Protein AF-A0AA36FVQ4-F1 (afdb_monomer_lite)

pLDDT: mean 77.04, std 15.42, range [41.78, 95.69]

Structure (mmCIF, N/CA/C/O backbone):
data_AF-A0AA36FVQ4-F1
#
_entry.id   AF-A0AA36FVQ4-F1
#
loop_
_atom_site.group_PDB
_atom_site.id
_atom_site.type_symbol
_atom_site.label_atom_id
_atom_site.label_alt_id
_atom_site.label_comp_id
_atom_site.label_asym_id
_atom_site.label_entity_id
_atom_site.label_seq_id
_atom_site.pdbx_PDB_ins_code
_atom_site.Cartn_x
_atom_site.Cartn_y
_atom_site.Cartn_z
_atom_site.occupancy
_atom_site.B_iso_or_equiv
_atom_site.auth_seq_id
_atom_site.auth_comp_id
_atom_site.auth_asym_id
_atom_site.auth_atom_id
_atom_site.pdbx_PDB_model_num
ATOM 1 N N . MET A 1 1 ? -4.038 0.612 -1.091 1.00 89.44 1 MET A N 1
ATOM 2 C CA . MET A 1 1 ? -2.694 0.267 -0.586 1.00 89.44 1 MET A CA 1
ATOM 3 C C . MET A 1 1 ? -2.233 -0.975 -1.320 1.00 89.44 1 MET A C 1
ATOM 5 O O . MET A 1 1 ? -3.023 -1.900 -1.438 1.00 89.44 1 MET A O 1
ATOM 9 N N . LEU A 1 2 ? -1.010 -0.976 -1.852 1.00 91.00 2 LEU A N 1
ATOM 10 C CA . LEU A 1 2 ? -0.469 -2.109 -2.606 1.00 91.00 2 LEU A CA 1
ATOM 11 C C . LEU A 1 2 ? 0.502 -2.898 -1.726 1.00 91.00 2 LEU A C 1
ATOM 13 O O . LEU A 1 2 ? 1.391 -2.299 -1.123 1.00 91.00 2 LEU A O 1
ATOM 17 N N . ILE A 1 3 ? 0.305 -4.214 -1.640 1.00 93.06 3 ILE A N 1
ATOM 18 C CA . ILE A 1 3 ? 1.082 -5.130 -0.792 1.00 93.06 3 ILE A CA 1
ATOM 19 C C . ILE A 1 3 ? 1.557 -6.306 -1.642 1.00 93.06 3 ILE A C 1
ATOM 21 O O . ILE A 1 3 ? 0.852 -6.749 -2.550 1.00 93.06 3 ILE A O 1
ATOM 25 N N . LEU A 1 4 ? 2.769 -6.795 -1.383 1.00 94.44 4 LEU A N 1
ATOM 26 C CA . LEU A 1 4 ? 3.280 -7.975 -2.072 1.00 94.44 4 LEU A CA 1
ATOM 27 C C . LEU A 1 4 ? 2.755 -9.242 -1.409 1.00 94.44 4 LEU A C 1
ATOM 29 O O . LEU A 1 4 ? 2.759 -9.363 -0.187 1.00 94.44 4 LEU A O 1
ATOM 33 N N . GLU A 1 5 ? 2.404 -10.216 -2.236 1.00 94.25 5 GLU A N 1
ATOM 34 C CA . GLU A 1 5 ? 2.088 -11.566 -1.788 1.00 94.25 5 GLU A CA 1
ATOM 35 C C . GLU A 1 5 ? 3.197 -12.130 -0.876 1.00 94.25 5 GLU A C 1
ATOM 37 O O . GLU A 1 5 ? 4.403 -12.045 -1.164 1.00 94.25 5 GLU A O 1
ATOM 42 N N . GLY A 1 6 ? 2.772 -12.706 0.246 1.00 92.06 6 GLY A N 1
ATOM 43 C CA . GLY A 1 6 ? 3.634 -13.262 1.280 1.00 92.06 6 GLY A CA 1
ATOM 44 C C . GLY A 1 6 ? 4.172 -12.247 2.290 1.00 92.06 6 GLY A C 1
ATOM 45 O O . GLY A 1 6 ? 4.981 -12.628 3.135 1.00 92.06 6 GLY A O 1
ATOM 46 N N . GLN A 1 7 ? 3.772 -10.974 2.222 1.00 93.62 7 GLN A N 1
ATOM 47 C CA . GLN A 1 7 ? 4.114 -9.981 3.244 1.00 93.62 7 GLN A CA 1
ATOM 48 C C . GLN A 1 7 ? 3.120 -9.983 4.406 1.00 93.62 7 GLN A C 1
ATOM 50 O O . GLN A 1 7 ? 2.012 -10.508 4.301 1.00 93.62 7 GLN A O 1
ATOM 55 N N . TRP A 1 8 ? 3.547 -9.382 5.515 1.00 93.25 8 TRP A N 1
ATOM 56 C CA . TRP A 1 8 ? 2.691 -9.067 6.651 1.00 93.25 8 TRP A CA 1
ATOM 57 C C . TRP A 1 8 ? 1.784 -7.889 6.304 1.00 93.25 8 TRP A C 1
ATOM 59 O O . TRP A 1 8 ? 2.263 -6.844 5.856 1.00 93.25 8 TRP A O 1
ATOM 69 N N . LEU A 1 9 ? 0.490 -8.054 6.545 1.00 93.00 9 LEU A N 1
ATOM 70 C CA . LEU A 1 9 ? -0.490 -6.979 6.533 1.00 93.00 9 LEU A CA 1
ATOM 71 C C . LEU A 1 9 ? -0.973 -6.772 7.966 1.00 93.00 9 LEU A C 1
ATOM 73 O O . LEU A 1 9 ? -1.536 -7.692 8.544 1.00 93.00 9 LEU A O 1
ATOM 77 N N . THR A 1 10 ? -0.789 -5.566 8.501 1.00 92.94 10 THR A N 1
ATOM 78 C CA . THR A 1 10 ? -1.351 -5.152 9.790 1.00 92.94 10 THR A CA 1
ATOM 79 C C . THR A 1 10 ? -2.168 -3.885 9.580 1.00 92.94 10 THR A C 1
ATOM 81 O O . THR A 1 10 ? -1.645 -2.863 9.130 1.00 92.94 10 THR A O 1
ATOM 84 N N . LEU A 1 11 ? -3.449 -3.941 9.924 1.00 92.19 11 LEU A N 1
ATOM 85 C CA . LEU A 1 11 ? -4.356 -2.803 9.969 1.00 92.19 11 LEU A CA 1
ATOM 86 C C . LEU A 1 11 ? -4.679 -2.485 11.420 1.00 92.19 11 LEU A C 1
ATOM 88 O O . LEU A 1 11 ? -4.801 -3.378 12.255 1.00 92.19 11 LEU A O 1
ATOM 92 N N . ARG A 1 12 ? -4.827 -1.198 11.720 1.00 91.81 12 ARG A N 1
ATOM 93 C CA . ARG A 1 12 ? -5.262 -0.734 13.035 1.00 91.81 12 ARG A CA 1
ATOM 94 C C . ARG A 1 12 ? -6.451 0.180 12.891 1.00 91.81 12 ARG A C 1
ATOM 96 O O . ARG A 1 12 ? -6.446 1.068 12.037 1.00 91.81 12 ARG A O 1
ATOM 103 N N . CYS A 1 13 ? -7.431 -0.018 13.754 1.00 90.19 13 CYS A N 1
ATOM 104 C CA . CYS A 1 13 ? -8.559 0.879 13.846 1.00 90.19 13 CYS A CA 1
ATOM 105 C C . CYS A 1 13 ? -8.234 2.044 14.784 1.00 90.19 13 CYS A C 1
ATOM 107 O O . CYS A 1 13 ? -7.739 1.856 15.896 1.00 90.19 13 CYS A O 1
ATOM 109 N N . ALA A 1 14 ? -8.479 3.269 14.324 1.00 86.50 14 ALA A N 1
ATOM 110 C CA . ALA A 1 14 ? -8.252 4.468 15.120 1.00 86.50 14 ALA A CA 1
ATOM 111 C C . ALA A 1 14 ? -9.437 4.697 16.070 1.00 86.50 14 ALA A C 1
ATOM 113 O O . ALA A 1 14 ? -10.380 5.411 15.735 1.00 86.50 14 ALA A O 1
ATOM 114 N N . LEU A 1 15 ? -9.372 4.078 17.246 1.00 86.38 15 LEU A N 1
ATOM 115 C CA . LEU A 1 15 ? -10.343 4.261 18.325 1.00 86.38 15 LEU A CA 1
ATOM 116 C C . LEU A 1 15 ? -9.975 5.465 19.200 1.00 86.38 15 LEU A C 1
ATOM 118 O O . LEU A 1 15 ? -8.797 5.810 19.360 1.00 86.38 15 LEU A O 1
ATOM 122 N N . LYS A 1 16 ? -10.979 6.108 19.798 1.00 85.94 16 LYS A N 1
ATOM 123 C CA . LYS A 1 16 ? -10.756 7.120 20.838 1.00 85.94 16 LYS A CA 1
ATOM 124 C C . LYS A 1 16 ? -10.304 6.449 22.134 1.00 85.94 16 LYS A C 1
ATOM 126 O O . LYS A 1 16 ? -10.549 5.274 22.371 1.00 85.94 16 LYS A O 1
ATOM 131 N N . LYS A 1 17 ? -9.653 7.222 23.006 1.00 81.62 17 LYS A N 1
ATOM 132 C CA . LYS A 1 17 ? -9.061 6.715 24.256 1.00 81.62 17 LYS A CA 1
ATOM 133 C C . LYS A 1 17 ? -10.083 6.085 25.217 1.00 81.62 17 LYS A C 1
ATOM 135 O O . LYS A 1 17 ? -9.698 5.232 26.008 1.00 81.62 17 LYS A O 1
ATOM 140 N N . ASP A 1 18 ? -11.343 6.504 25.120 1.00 85.50 18 ASP A N 1
ATOM 141 C CA . ASP A 1 18 ? -12.436 6.084 26.003 1.00 85.50 18 ASP A CA 1
ATOM 142 C C . ASP A 1 18 ? -13.352 5.024 25.360 1.00 85.50 18 ASP A C 1
ATOM 144 O O . ASP A 1 18 ? -14.314 4.587 25.983 1.00 85.50 18 ASP A O 1
ATOM 148 N N . GLU A 1 19 ? -13.081 4.632 24.111 1.00 83.88 19 GLU A N 1
ATOM 149 C CA . GLU A 1 19 ? -13.869 3.638 23.375 1.00 83.88 19 GLU A CA 1
ATOM 150 C C . GLU A 1 19 ? -13.407 2.216 23.739 1.00 83.88 19 GLU A C 1
ATOM 152 O O . GLU A 1 19 ? -12.205 1.931 23.795 1.00 83.88 19 GLU A O 1
ATOM 157 N N . ASP A 1 20 ? -14.361 1.315 24.000 1.00 82.94 20 ASP A N 1
ATOM 158 C CA . ASP A 1 20 ? -14.051 -0.077 24.332 1.00 82.94 20 ASP A CA 1
ATOM 159 C C . ASP A 1 20 ? -13.643 -0.826 23.065 1.00 82.94 20 ASP A C 1
ATOM 161 O O . ASP A 1 20 ? -14.442 -1.052 22.155 1.00 82.94 20 ASP A O 1
ATOM 165 N N . LYS A 1 21 ? -12.383 -1.257 23.016 1.00 81.00 21 LYS A N 1
ATOM 166 C CA . LYS A 1 21 ? -11.832 -1.961 21.859 1.00 81.00 21 LYS A CA 1
ATOM 167 C C . LYS A 1 21 ? -12.658 -3.193 21.489 1.00 81.00 21 LYS A C 1
ATOM 169 O O . LYS A 1 21 ? -12.774 -3.491 20.303 1.00 81.00 21 LYS A O 1
ATOM 174 N N . ASN A 1 22 ? -13.260 -3.874 22.466 1.00 80.19 22 ASN A N 1
ATOM 175 C CA . ASN A 1 22 ? -14.012 -5.112 22.245 1.00 80.19 22 ASN A CA 1
ATOM 176 C C . ASN A 1 22 ? -15.286 -4.929 21.403 1.00 80.19 22 ASN A C 1
ATOM 178 O O . ASN A 1 22 ? -15.838 -5.914 20.926 1.00 80.19 22 ASN A O 1
ATOM 182 N N . GLN A 1 23 ? -15.749 -3.691 21.208 1.00 84.31 23 GLN A N 1
ATOM 183 C CA . GLN A 1 23 ? -16.899 -3.368 20.355 1.00 84.31 23 GLN A CA 1
ATOM 184 C C . GLN A 1 23 ? -16.524 -3.150 18.881 1.00 84.31 23 GLN A C 1
ATOM 186 O O . GLN A 1 23 ? -17.366 -2.761 18.067 1.00 84.31 23 GLN A O 1
ATOM 191 N N . THR A 1 24 ? -15.257 -3.360 18.535 1.00 88.62 24 THR A N 1
ATOM 192 C CA . THR A 1 24 ? -14.761 -3.188 17.174 1.00 88.62 24 THR A CA 1
ATOM 193 C C . THR A 1 24 ? -14.989 -4.456 16.363 1.00 88.62 24 THR A C 1
ATOM 195 O O . THR A 1 24 ? -14.681 -5.560 16.810 1.00 88.62 24 THR A O 1
ATOM 198 N N . VAL A 1 25 ? -15.497 -4.288 15.147 1.00 90.31 25 VAL A N 1
ATOM 199 C CA . VAL A 1 25 ? -15.799 -5.371 14.214 1.00 90.31 25 VAL A CA 1
ATOM 200 C C . VAL A 1 25 ? -15.064 -5.117 12.905 1.00 90.31 25 VAL A C 1
ATOM 202 O O . VAL A 1 25 ? -15.118 -4.020 12.345 1.00 90.31 25 VAL A O 1
ATOM 205 N N . TRP A 1 26 ? -14.382 -6.146 12.407 1.00 90.56 26 TRP A N 1
ATOM 206 C CA . TRP A 1 26 ? -13.701 -6.107 11.118 1.00 90.56 26 TRP A CA 1
ATOM 207 C C . TRP A 1 26 ? -14.573 -6.734 10.038 1.00 90.56 26 TRP A C 1
ATOM 209 O O . TRP A 1 26 ? -15.095 -7.837 10.204 1.00 90.56 26 TRP A O 1
ATOM 219 N N . VAL A 1 27 ? -14.705 -6.034 8.918 1.00 91.19 27 VAL A N 1
ATOM 220 C CA . VAL A 1 27 ? -15.470 -6.475 7.752 1.00 91.19 27 VAL A CA 1
ATOM 221 C C . VAL A 1 27 ? -14.555 -6.471 6.536 1.00 91.19 27 VAL A C 1
ATOM 223 O O . VAL A 1 27 ? -13.811 -5.518 6.309 1.00 91.19 27 VAL A O 1
ATOM 226 N N . VAL A 1 28 ? -14.592 -7.540 5.746 1.00 90.44 28 VAL A N 1
ATOM 227 C CA . VAL A 1 28 ? -13.801 -7.674 4.519 1.00 90.44 28 VAL A CA 1
ATOM 228 C C . VAL A 1 28 ? -14.715 -8.028 3.367 1.00 90.44 28 VAL A C 1
ATOM 230 O O . VAL A 1 28 ? -15.436 -9.023 3.412 1.00 90.44 28 VAL A O 1
ATOM 233 N N . ASN A 1 29 ? -14.701 -7.189 2.330 1.00 90.81 29 ASN A N 1
ATOM 234 C CA . ASN A 1 29 ? -15.571 -7.323 1.159 1.00 90.81 29 ASN A CA 1
ATOM 235 C C . ASN A 1 29 ? -17.063 -7.479 1.531 1.00 90.81 29 ASN A C 1
ATOM 237 O O . ASN A 1 29 ? -17.799 -8.219 0.882 1.00 90.81 29 ASN A O 1
ATOM 241 N N . GLY A 1 30 ? -17.502 -6.789 2.590 1.00 87.31 30 GLY A N 1
ATOM 242 C CA . GLY A 1 30 ? -18.878 -6.833 3.093 1.00 87.31 30 GLY A CA 1
ATOM 243 C C . GLY A 1 30 ? -19.204 -8.006 4.025 1.00 87.31 30 GLY A C 1
ATOM 244 O O . GLY A 1 30 ? -20.323 -8.068 4.524 1.00 87.31 30 GLY A O 1
ATOM 245 N N . ASN A 1 31 ? -18.252 -8.904 4.299 1.00 89.00 31 ASN A N 1
ATOM 246 C CA . ASN A 1 31 ? -18.433 -10.013 5.236 1.00 89.00 31 ASN A CA 1
ATOM 247 C C . ASN A 1 31 ? -17.727 -9.730 6.561 1.00 89.00 31 ASN A C 1
ATOM 249 O O . ASN A 1 31 ? -16.536 -9.419 6.579 1.00 89.00 31 ASN A O 1
ATOM 253 N N . THR A 1 32 ? -18.447 -9.870 7.671 1.00 87.88 32 THR A N 1
ATOM 254 C CA . THR A 1 32 ? -17.858 -9.774 9.008 1.00 87.88 32 THR A CA 1
ATOM 255 C C . THR A 1 32 ? -16.886 -10.922 9.235 1.00 87.88 32 THR A C 1
ATOM 257 O O . THR A 1 32 ? -17.243 -12.087 9.060 1.00 87.88 32 THR A O 1
ATOM 260 N N . ILE A 1 33 ? -15.657 -10.596 9.632 1.00 83.56 33 ILE A N 1
ATOM 261 C CA . ILE A 1 33 ? -14.674 -11.599 10.020 1.00 83.56 33 ILE A CA 1
ATOM 262 C C . ILE A 1 33 ? -14.911 -11.942 11.481 1.00 83.56 33 ILE A C 1
ATOM 264 O O . ILE A 1 33 ? -14.637 -11.147 12.380 1.00 83.56 33 ILE A O 1
ATOM 268 N N . GLU A 1 34 ? -15.405 -13.150 11.713 1.00 73.62 34 GLU A N 1
ATOM 269 C CA . GLU A 1 34 ? -15.396 -13.732 13.045 1.00 73.62 34 GLU A CA 1
ATOM 270 C C . GLU A 1 34 ? -13.974 -14.201 13.389 1.00 73.62 34 GLU A C 1
ATOM 272 O O . GLU A 1 34 ? -13.257 -14.689 12.508 1.00 73.62 34 GLU A O 1
ATOM 277 N N . PRO A 1 35 ? -13.539 -14.078 14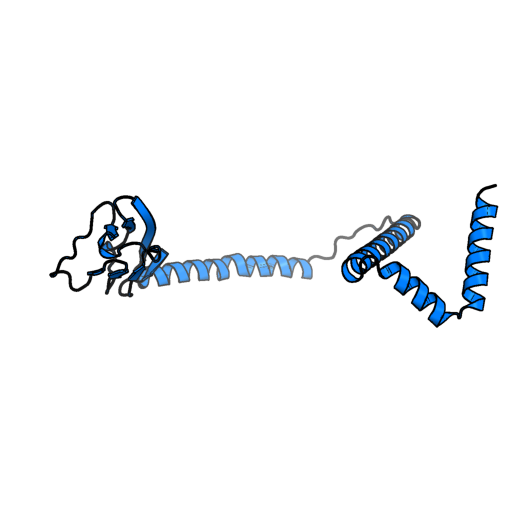.654 1.00 64.56 35 PRO A N 1
ATOM 278 C CA . PRO A 1 35 ? -12.259 -14.610 15.102 1.00 64.56 35 PRO A CA 1
ATOM 279 C C . PRO A 1 35 ? -12.287 -16.142 15.017 1.00 64.56 35 PRO A C 1
ATOM 281 O O . PRO A 1 35 ? -12.652 -16.842 15.962 1.00 64.56 35 PRO A O 1
ATOM 284 N N . ASN A 1 36 ? -11.929 -16.680 13.853 1.00 63.00 36 ASN A N 1
ATOM 285 C CA . ASN A 1 36 ? -11.920 -18.111 13.621 1.00 63.00 36 ASN A CA 1
ATOM 286 C C . ASN A 1 36 ? -10.606 -18.710 14.133 1.00 63.00 36 ASN A C 1
ATOM 288 O O . ASN A 1 36 ? -9.535 -18.488 13.570 1.00 63.00 36 ASN A O 1
ATOM 292 N N . TYR A 1 37 ? -10.697 -19.522 15.187 1.00 50.94 37 TYR A N 1
ATOM 293 C CA . TYR A 1 37 ? -9.556 -20.203 15.814 1.00 50.94 37 TYR A CA 1
ATOM 294 C C . TYR A 1 37 ? -8.769 -21.120 14.855 1.00 50.94 37 TYR A C 1
ATOM 296 O O . TYR A 1 37 ? -7.637 -21.497 15.155 1.00 50.94 37 TYR A O 1
ATOM 304 N N . TYR A 1 38 ? -9.360 -21.498 13.715 1.00 49.47 38 TYR A N 1
ATOM 305 C CA . TYR A 1 38 ? -8.771 -22.424 12.744 1.00 49.47 38 TYR A CA 1
ATOM 306 C C . TYR A 1 38 ? -7.975 -21.746 11.619 1.00 49.47 38 TYR A C 1
ATOM 308 O O . TYR A 1 38 ? -7.250 -22.427 10.889 1.00 49.47 38 TYR A O 1
ATOM 316 N N . GLU A 1 39 ? -8.044 -20.421 11.486 1.00 69.75 39 GLU A N 1
ATOM 317 C CA . GLU A 1 39 ? -7.302 -19.683 10.463 1.00 69.75 39 GLU A CA 1
ATOM 318 C C . GLU A 1 39 ? -6.012 -19.104 11.041 1.00 69.75 39 GLU A C 1
ATOM 320 O O . GLU A 1 39 ? -5.911 -17.930 11.368 1.00 69.75 39 GLU A O 1
ATOM 325 N N . TRP A 1 40 ? -4.968 -19.934 11.121 1.00 76.25 40 TRP A N 1
ATOM 326 C CA . TRP A 1 40 ? -3.647 -19.545 11.643 1.00 76.25 40 TRP A CA 1
ATOM 327 C C . TRP A 1 40 ? -3.022 -18.307 10.966 1.00 76.25 40 TRP A C 1
ATOM 329 O O . TRP A 1 40 ? -2.107 -17.705 11.530 1.00 76.25 40 TRP A O 1
ATOM 339 N N . ARG A 1 41 ? -3.489 -17.953 9.758 1.00 86.12 41 ARG A N 1
ATOM 340 C CA . ARG A 1 41 ? -3.012 -16.807 8.971 1.00 86.12 41 ARG A CA 1
ATOM 341 C C . ARG A 1 41 ? -3.633 -15.482 9.390 1.00 86.12 41 ARG A C 1
ATOM 343 O O . ARG A 1 41 ? -2.989 -14.456 9.194 1.00 86.12 41 ARG A O 1
ATOM 350 N N . ILE A 1 42 ? -4.871 -15.499 9.881 1.00 86.62 42 ILE A N 1
ATOM 351 C CA . ILE A 1 42 ? -5.675 -14.302 10.124 1.00 86.62 42 ILE A CA 1
ATOM 352 C C . ILE A 1 42 ? -5.846 -14.142 11.629 1.00 86.62 42 ILE A C 1
ATOM 354 O O . ILE A 1 42 ? -6.323 -15.036 12.322 1.00 86.62 42 ILE A O 1
ATOM 358 N N . LYS A 1 43 ? -5.452 -12.982 12.141 1.00 84.44 43 LYS A N 1
ATOM 359 C CA . LYS A 1 43 ? -5.659 -12.597 13.533 1.00 84.44 43 LYS A CA 1
ATOM 360 C C . LYS A 1 43 ? -6.459 -11.310 13.556 1.00 84.44 43 LYS A C 1
ATOM 362 O O . LYS A 1 43 ? -5.939 -10.244 13.240 1.00 84.44 43 LYS A O 1
ATOM 367 N N . ALA A 1 44 ? -7.728 -11.425 13.918 1.00 83.44 44 ALA A N 1
ATOM 368 C CA . ALA A 1 44 ? -8.582 -10.285 14.200 1.00 83.44 44 ALA A CA 1
ATOM 369 C C . ALA A 1 44 ? -8.623 -10.083 15.720 1.00 83.44 44 ALA A C 1
ATOM 371 O O . ALA A 1 44 ? -9.307 -10.811 16.438 1.00 83.44 44 ALA A O 1
ATOM 372 N N . GLU A 1 45 ? -7.844 -9.124 16.204 1.00 78.75 45 GLU A N 1
ATOM 373 C CA . GLU A 1 45 ? -7.944 -8.589 17.556 1.00 78.75 45 GLU A CA 1
ATOM 374 C C . GLU A 1 45 ? -8.782 -7.306 17.538 1.00 78.75 45 GLU A C 1
ATOM 376 O O . GLU A 1 45 ? -8.988 -6.674 16.500 1.00 78.75 45 GLU A O 1
ATOM 381 N N . ALA A 1 46 ? -9.260 -6.916 18.716 1.00 79.75 46 ALA A N 1
ATOM 382 C CA . ALA A 1 46 ? -10.159 -5.793 18.934 1.00 79.75 46 ALA A CA 1
ATOM 383 C C . ALA A 1 46 ? -9.810 -4.548 18.082 1.00 79.75 46 ALA A C 1
ATOM 385 O O . ALA A 1 46 ? -10.567 -4.154 17.208 1.00 79.75 46 ALA A O 1
ATOM 386 N N . ASP A 1 47 ? -8.621 -3.966 18.233 1.00 85.88 47 ASP A N 1
ATOM 387 C CA . ASP A 1 47 ? -8.193 -2.788 17.465 1.00 85.88 47 ASP A CA 1
ATOM 388 C C . ASP A 1 47 ? -7.246 -3.102 16.297 1.00 85.88 47 ASP A C 1
ATOM 390 O O . ASP A 1 47 ? -6.814 -2.179 15.596 1.00 85.88 47 ASP A O 1
ATOM 394 N N . MET A 1 48 ? -6.908 -4.375 16.077 1.00 88.75 48 MET A N 1
ATOM 395 C CA . MET A 1 48 ? -5.856 -4.781 15.149 1.00 88.75 48 MET A CA 1
ATOM 396 C C . MET A 1 48 ? -6.257 -5.981 14.304 1.00 88.75 48 MET A C 1
ATOM 398 O O . MET A 1 48 ? -6.699 -7.002 14.812 1.00 88.75 48 MET A O 1
ATOM 402 N N . PHE A 1 49 ? -6.016 -5.879 13.005 1.00 89.38 49 PHE A N 1
ATOM 403 C CA . PHE A 1 49 ? -6.232 -6.965 12.068 1.00 89.38 49 PHE A CA 1
ATOM 404 C C . PHE A 1 49 ? -4.920 -7.319 11.381 1.00 89.38 49 PHE A C 1
ATOM 406 O O . PHE A 1 49 ? -4.308 -6.467 10.734 1.00 89.38 49 PHE A O 1
ATOM 413 N N . GLU A 1 50 ? -4.482 -8.564 11.528 1.00 90.75 50 GLU A N 1
ATOM 414 C CA . GLU A 1 50 ? -3.235 -9.064 10.961 1.00 90.75 50 GLU A CA 1
ATOM 415 C C . GLU A 1 50 ? -3.465 -10.254 10.036 1.00 90.75 50 GLU A C 1
ATOM 417 O O . GLU A 1 50 ? -4.213 -11.176 10.358 1.00 90.75 50 GLU A O 1
ATOM 422 N N . VAL A 1 51 ? -2.762 -10.257 8.902 1.00 91.38 51 VAL A N 1
ATOM 423 C CA . VAL A 1 51 ? -2.723 -11.384 7.967 1.00 91.38 51 VAL A CA 1
ATOM 424 C C . VAL A 1 51 ? -1.282 -11.707 7.610 1.00 91.38 51 VAL A C 1
ATOM 426 O O . VAL A 1 51 ? -0.542 -10.848 7.113 1.00 91.38 51 VAL A O 1
ATOM 429 N N . PHE A 1 52 ? -0.885 -12.961 7.827 1.00 91.12 52 PHE A N 1
ATOM 430 C CA . PHE A 1 52 ? 0.399 -13.473 7.368 1.00 91.12 52 PHE A CA 1
ATOM 431 C C . PHE A 1 52 ? 0.388 -14.994 7.129 1.00 91.12 52 PHE A C 1
ATOM 433 O O . PHE A 1 52 ? 0.016 -15.751 8.024 1.00 91.12 52 PHE A O 1
ATOM 440 N N . PRO A 1 53 ? 0.897 -15.475 5.979 1.00 92.19 53 PRO A N 1
ATOM 441 C CA . PRO A 1 53 ? 1.255 -14.714 4.781 1.00 92.19 53 PRO A CA 1
ATOM 442 C C . PRO A 1 53 ? 0.008 -14.246 4.017 1.00 92.19 53 PRO A C 1
ATOM 444 O O . PRO A 1 53 ? -0.977 -14.981 3.915 1.00 92.19 53 PRO A O 1
ATOM 447 N N . THR A 1 54 ? 0.082 -13.042 3.448 1.00 92.25 54 THR A N 1
ATOM 448 C CA . THR A 1 54 ? -0.936 -12.531 2.516 1.00 92.25 54 THR A CA 1
ATOM 449 C C . THR A 1 54 ? -0.940 -13.328 1.213 1.00 92.25 54 THR A C 1
ATOM 451 O O . THR A 1 54 ? 0.122 -13.589 0.641 1.00 92.25 54 THR A O 1
ATOM 454 N N . VAL A 1 55 ? -2.126 -13.685 0.724 1.00 92.62 55 VAL A N 1
ATOM 455 C CA . VAL A 1 55 ? -2.335 -14.318 -0.589 1.00 92.62 55 VAL A CA 1
ATOM 456 C C . VAL A 1 55 ? -3.203 -13.434 -1.481 1.00 92.62 55 VAL A C 1
ATOM 458 O O . VAL A 1 55 ? -3.843 -12.508 -0.999 1.00 92.62 55 VAL A O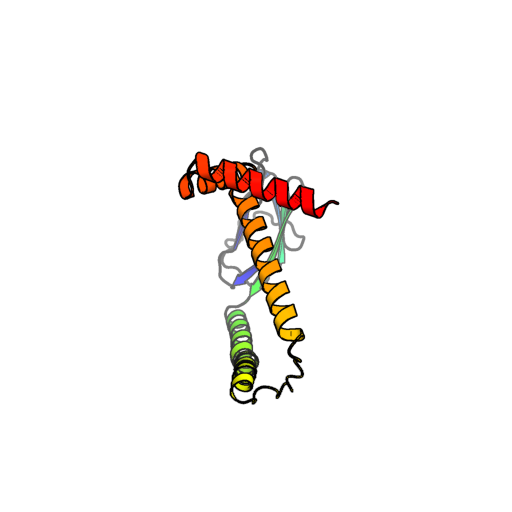 1
ATOM 461 N N . LEU A 1 56 ? -3.231 -13.699 -2.789 1.00 91.44 56 LEU A N 1
ATOM 462 C CA . LEU A 1 56 ? -3.987 -12.880 -3.750 1.00 91.44 56 LEU A CA 1
ATOM 463 C C . LEU A 1 56 ? -5.479 -12.748 -3.406 1.00 91.44 56 LEU A C 1
ATOM 465 O O . LEU A 1 56 ? -6.051 -11.680 -3.615 1.00 91.44 56 LEU A O 1
ATOM 469 N N . ASP A 1 57 ? -6.072 -13.799 -2.840 1.00 89.94 57 ASP A N 1
ATOM 470 C CA . ASP A 1 57 ? -7.488 -13.837 -2.461 1.00 89.94 57 ASP A CA 1
ATOM 471 C C . ASP A 1 57 ? -7.812 -12.962 -1.241 1.00 89.94 57 ASP A C 1
ATOM 473 O O . ASP A 1 57 ? -8.966 -12.592 -1.043 1.00 89.94 57 ASP A O 1
ATOM 477 N N . ASP A 1 58 ? -6.804 -12.568 -0.454 1.00 89.81 58 ASP A N 1
ATOM 478 C CA . ASP A 1 58 ? -6.986 -11.659 0.683 1.00 89.81 58 ASP A CA 1
ATOM 479 C C . ASP A 1 58 ? -7.143 -10.187 0.211 1.00 89.81 58 ASP A C 1
ATOM 481 O O . ASP A 1 58 ? -7.236 -9.268 1.025 1.00 89.81 58 ASP A O 1
ATOM 485 N N . ALA A 1 59 ? -7.133 -9.922 -1.103 1.00 92.44 59 ALA A N 1
ATOM 486 C CA . ALA A 1 59 ? -7.326 -8.586 -1.659 1.00 92.44 59 ALA A CA 1
ATOM 487 C C . ALA A 1 59 ? -8.788 -8.134 -1.529 1.00 92.44 59 ALA A C 1
ATOM 489 O O . ALA A 1 59 ? -9.733 -8.897 -1.739 1.00 92.44 59 ALA A O 1
ATOM 490 N N . GLY A 1 60 ? -8.989 -6.854 -1.222 1.00 93.56 60 GLY A N 1
ATOM 491 C CA . GLY A 1 60 ? -10.334 -6.354 -0.991 1.00 93.56 60 GLY A CA 1
ATOM 492 C C . GLY A 1 60 ? -10.416 -5.058 -0.211 1.00 93.56 60 GLY A C 1
ATOM 493 O O . GLY A 1 60 ? -9.421 -4.383 0.060 1.00 93.56 60 GLY A O 1
ATOM 494 N N . ILE A 1 61 ? -11.648 -4.716 0.144 1.00 94.75 61 ILE A N 1
ATOM 495 C CA . ILE A 1 61 ? -11.963 -3.574 0.994 1.00 94.75 61 ILE A CA 1
ATOM 496 C C . ILE A 1 61 ? -12.072 -4.080 2.428 1.00 94.75 61 ILE A C 1
ATOM 498 O O . ILE A 1 61 ? -12.929 -4.905 2.736 1.00 94.75 61 ILE A O 1
ATOM 502 N N . PHE A 1 62 ? -11.186 -3.575 3.280 1.00 93.62 62 PHE A N 1
ATOM 503 C CA . PHE A 1 62 ? -11.169 -3.825 4.713 1.00 93.62 62 PHE A CA 1
ATOM 504 C C . PHE A 1 62 ? -11.818 -2.646 5.412 1.00 93.62 62 PHE A C 1
ATOM 506 O O . PHE A 1 62 ? -11.409 -1.505 5.201 1.00 93.62 62 PHE A O 1
ATOM 513 N N . GLU A 1 63 ? -12.800 -2.914 6.251 1.00 93.69 63 GLU A N 1
ATOM 514 C CA . GLU A 1 63 ? -13.570 -1.917 6.975 1.00 93.69 63 GLU A CA 1
ATOM 515 C C . GLU A 1 63 ? -13.475 -2.206 8.469 1.00 93.69 63 GLU A C 1
ATOM 517 O O . GLU A 1 63 ? -13.585 -3.351 8.910 1.00 93.69 63 GLU A O 1
ATOM 522 N N . CYS A 1 64 ? -13.252 -1.150 9.246 1.00 92.38 64 CYS A N 1
ATOM 523 C CA . CYS A 1 64 ? -13.376 -1.190 10.691 1.00 92.38 64 CYS A CA 1
ATOM 524 C C . CYS A 1 64 ? -14.678 -0.502 11.094 1.00 92.38 64 CYS A C 1
ATOM 526 O O . CYS A 1 64 ? -14.879 0.690 10.814 1.00 92.38 64 CYS A O 1
ATOM 528 N N . LEU A 1 65 ? -15.525 -1.246 11.794 1.00 91.50 65 LEU A N 1
ATOM 529 C CA . LEU A 1 65 ? -16.758 -0.771 12.396 1.00 91.50 65 LEU A CA 1
ATOM 530 C C . LEU A 1 65 ? -16.586 -0.694 13.917 1.00 91.50 65 LEU A C 1
ATOM 532 O O . LEU A 1 65 ? -15.979 -1.571 14.521 1.00 91.50 65 LEU A O 1
ATOM 536 N N . TYR A 1 66 ? -17.143 0.337 14.540 1.00 91.81 66 TYR A N 1
ATOM 537 C CA . TYR A 1 66 ? -17.289 0.446 15.991 1.00 91.81 66 TYR A CA 1
ATOM 538 C C . TYR A 1 66 ? -18.756 0.731 16.286 1.00 91.81 66 TYR A C 1
ATOM 540 O O . TYR A 1 66 ? -19.270 1.727 15.775 1.00 91.81 66 TYR A O 1
ATOM 548 N N . GLU A 1 67 ? -19.423 -0.124 17.066 1.00 89.44 67 GLU A N 1
ATOM 549 C CA . GLU A 1 67 ? -20.877 -0.029 17.305 1.00 89.44 67 GLU A CA 1
ATOM 550 C C . GLU A 1 67 ? -21.672 0.151 15.990 1.00 89.44 67 GLU A C 1
ATOM 552 O O . GLU A 1 67 ? -22.475 1.072 15.845 1.00 89.44 67 GLU A O 1
ATOM 557 N N . ASP A 1 68 ? -21.373 -0.681 14.986 1.00 86.81 68 ASP A N 1
ATOM 558 C CA . ASP A 1 68 ? -21.941 -0.637 13.625 1.00 86.81 68 ASP A CA 1
ATOM 559 C C . ASP A 1 68 ? -21.677 0.655 12.822 1.00 86.81 68 ASP A C 1
ATOM 561 O O . ASP A 1 68 ? -22.168 0.816 11.702 1.00 86.81 68 ASP A O 1
ATOM 565 N N . GLN A 1 69 ? -20.856 1.577 13.333 1.00 90.56 69 GLN A N 1
ATOM 566 C CA . GLN A 1 69 ? -20.440 2.775 12.606 1.00 90.56 69 GLN A CA 1
ATOM 567 C C . GLN A 1 69 ? -19.078 2.590 11.946 1.00 90.56 69 GLN A C 1
ATOM 569 O O . GLN A 1 69 ? -18.088 2.263 12.602 1.00 90.56 69 GLN A O 1
ATOM 574 N N . LEU A 1 70 ? -18.999 2.901 10.651 1.00 92.12 70 LEU A N 1
ATOM 575 C CA . LEU A 1 70 ? -17.742 2.902 9.908 1.00 92.12 70 LEU A CA 1
ATOM 576 C C . LEU A 1 70 ? -16.771 3.945 10.474 1.00 92.12 70 LEU A C 1
ATOM 578 O O . LEU A 1 70 ? -17.013 5.151 10.399 1.00 92.12 70 LEU A O 1
ATOM 582 N N . ARG A 1 71 ? -15.643 3.474 11.013 1.00 92.12 71 ARG A N 1
ATOM 583 C CA . ARG A 1 71 ? -14.549 4.324 11.509 1.00 92.12 71 ARG A CA 1
ATOM 584 C C . ARG A 1 71 ? -13.463 4.532 10.470 1.00 92.12 71 ARG A C 1
ATOM 586 O O . ARG A 1 71 ? -12.866 5.604 10.405 1.00 92.12 71 ARG A O 1
ATOM 593 N N . GLY A 1 72 ? -13.210 3.520 9.652 1.00 90.94 72 GLY A N 1
ATOM 594 C CA . GLY A 1 72 ? -12.192 3.583 8.619 1.00 90.94 72 GLY A CA 1
ATOM 595 C C . GLY A 1 72 ? -12.318 2.436 7.638 1.00 90.94 72 GLY A C 1
ATOM 596 O O . GLY A 1 72 ? -12.874 1.388 7.954 1.00 90.94 72 GLY A O 1
ATOM 597 N N . PHE A 1 73 ? -11.778 2.650 6.446 1.00 93.50 73 PHE A N 1
ATOM 598 C CA . PHE A 1 73 ? -11.690 1.627 5.422 1.00 93.50 73 PHE A CA 1
ATOM 599 C C . PHE A 1 73 ? -10.349 1.724 4.695 1.00 93.50 73 PHE A C 1
ATOM 601 O O . PHE A 1 73 ? -9.762 2.802 4.567 1.00 93.50 73 PHE A O 1
ATOM 608 N N . ALA A 1 74 ? -9.865 0.592 4.205 1.00 93.94 74 ALA A N 1
ATOM 609 C CA . ALA A 1 74 ? -8.659 0.486 3.408 1.00 93.94 74 ALA A CA 1
ATOM 610 C C . ALA A 1 74 ? -8.908 -0.476 2.247 1.00 93.94 74 ALA A C 1
ATOM 612 O O . ALA A 1 74 ? -9.234 -1.641 2.446 1.00 93.94 74 ALA A O 1
ATOM 613 N N . ASN A 1 75 ? -8.723 0.007 1.019 1.00 95.69 75 ASN A N 1
ATOM 614 C CA . ASN A 1 75 ? -8.711 -0.858 -0.156 1.00 95.69 75 ASN A CA 1
ATOM 615 C C . ASN A 1 75 ? -7.299 -1.422 -0.348 1.00 95.69 75 ASN A C 1
ATOM 617 O O . ASN A 1 75 ? -6.347 -0.654 -0.549 1.00 95.69 75 ASN A O 1
ATOM 621 N N . ILE A 1 76 ? -7.158 -2.740 -0.263 1.00 94.62 76 ILE A N 1
ATOM 622 C CA . ILE A 1 76 ? -5.891 -3.461 -0.327 1.00 94.62 76 ILE A CA 1
ATOM 623 C C . ILE A 1 76 ? -5.831 -4.258 -1.619 1.00 94.62 76 ILE A C 1
ATOM 625 O O . ILE A 1 76 ? -6.649 -5.135 -1.880 1.00 94.62 76 ILE A O 1
ATOM 629 N N . THR A 1 77 ? -4.805 -3.970 -2.412 1.00 94.56 77 THR A N 1
ATOM 630 C CA . THR A 1 77 ? -4.488 -4.704 -3.633 1.00 94.56 77 THR A CA 1
ATOM 631 C C . THR A 1 77 ? -3.240 -5.536 -3.385 1.00 94.56 77 THR A C 1
ATOM 633 O O . THR A 1 77 ? -2.170 -4.974 -3.126 1.00 94.56 77 THR A O 1
ATOM 636 N N . ILE A 1 78 ? -3.365 -6.855 -3.477 1.00 94.12 78 ILE A N 1
ATOM 637 C CA . ILE A 1 78 ? -2.238 -7.774 -3.322 1.00 94.12 78 ILE A CA 1
ATOM 638 C C . ILE A 1 78 ? -1.719 -8.126 -4.709 1.00 94.12 78 ILE A C 1
ATOM 640 O O . ILE A 1 78 ? -2.488 -8.465 -5.606 1.00 94.12 78 ILE A O 1
ATOM 644 N N . VAL A 1 79 ? -0.409 -8.003 -4.902 1.00 94.94 79 VAL A N 1
ATOM 645 C CA . VAL A 1 79 ? 0.241 -8.313 -6.178 1.00 94.94 79 VAL A CA 1
ATOM 646 C C . VAL A 1 79 ? 1.317 -9.367 -5.988 1.00 94.94 79 VAL A C 1
ATOM 648 O O . VAL A 1 79 ? 2.050 -9.374 -4.996 1.00 94.94 79 VAL A O 1
ATOM 651 N N . THR A 1 80 ? 1.451 -10.250 -6.973 1.00 94.88 80 THR A N 1
ATOM 652 C CA . THR A 1 80 ? 2.545 -11.220 -6.988 1.00 94.88 80 THR A CA 1
ATOM 653 C C . THR A 1 80 ? 3.881 -10.506 -7.179 1.00 94.88 80 THR A C 1
ATOM 655 O O . THR A 1 80 ? 3.972 -9.443 -7.805 1.00 94.88 80 THR A O 1
ATOM 658 N N . ARG A 1 81 ? 4.963 -11.125 -6.695 1.00 89.81 81 ARG A N 1
ATOM 659 C CA . ARG A 1 81 ? 6.328 -10.601 -6.887 1.00 89.81 81 ARG A CA 1
ATOM 660 C C . ARG A 1 81 ? 6.657 -10.399 -8.367 1.00 89.81 81 ARG A C 1
ATOM 662 O O . ARG A 1 81 ? 7.235 -9.381 -8.736 1.00 89.81 81 ARG A O 1
ATOM 669 N N . TRP A 1 82 ? 6.244 -11.340 -9.216 1.00 91.31 82 TRP A N 1
ATOM 670 C CA . TRP A 1 82 ? 6.450 -11.263 -10.662 1.00 91.31 82 TRP A CA 1
ATOM 671 C C . TRP A 1 82 ? 5.701 -10.094 -11.300 1.00 91.31 82 TRP A C 1
ATOM 673 O O . TRP A 1 82 ? 6.290 -9.359 -12.091 1.00 91.31 82 TRP A O 1
ATOM 683 N N . ALA A 1 83 ? 4.440 -9.871 -10.918 1.00 91.25 83 ALA A N 1
ATOM 684 C CA . ALA A 1 83 ? 3.667 -8.736 -11.414 1.00 91.25 83 ALA A CA 1
ATOM 685 C C . ALA A 1 83 ? 4.297 -7.399 -10.996 1.00 91.25 83 ALA A C 1
ATOM 687 O O . ALA A 1 83 ? 4.413 -6.493 -11.820 1.00 91.25 83 ALA A O 1
ATOM 688 N N . ALA A 1 84 ? 4.770 -7.286 -9.751 1.00 90.06 84 ALA A N 1
ATOM 689 C CA . ALA A 1 84 ? 5.437 -6.079 -9.266 1.00 90.06 84 ALA A CA 1
ATOM 690 C C . ALA A 1 84 ? 6.741 -5.779 -10.027 1.00 90.06 84 ALA A C 1
ATOM 692 O O . ALA A 1 84 ? 6.980 -4.635 -10.418 1.00 90.06 84 ALA A O 1
ATOM 693 N N . ILE A 1 85 ? 7.556 -6.806 -10.299 1.00 91.62 85 ILE A N 1
ATOM 694 C CA . ILE A 1 85 ? 8.767 -6.670 -11.125 1.00 91.62 85 ILE A CA 1
ATOM 695 C C . ILE A 1 85 ? 8.398 -6.196 -12.532 1.00 91.62 85 ILE A C 1
ATOM 697 O O . ILE A 1 85 ? 9.048 -5.298 -13.065 1.00 91.62 85 ILE A O 1
ATOM 701 N N . TRP A 1 86 ? 7.337 -6.750 -13.122 1.00 93.75 86 TRP A N 1
ATOM 702 C CA . TRP A 1 86 ? 6.901 -6.373 -14.463 1.00 93.75 86 TRP A CA 1
ATOM 703 C C . TRP A 1 86 ? 6.400 -4.927 -14.540 1.00 93.75 86 TRP A C 1
ATOM 705 O O . TRP A 1 86 ? 6.782 -4.199 -15.454 1.00 93.75 86 TRP A O 1
ATOM 715 N N . MET A 1 87 ? 5.620 -4.470 -13.553 1.00 89.19 87 MET A N 1
ATOM 716 C CA . MET A 1 87 ? 5.205 -3.063 -13.458 1.00 89.19 87 MET A CA 1
ATOM 717 C C . MET A 1 87 ? 6.417 -2.130 -13.332 1.00 89.19 87 MET A C 1
ATOM 719 O O . MET A 1 87 ? 6.487 -1.100 -14.006 1.00 89.19 87 MET A O 1
ATOM 723 N N . GLY A 1 88 ? 7.402 -2.511 -12.511 1.00 90.75 88 GLY A N 1
ATOM 724 C CA . GLY A 1 88 ? 8.657 -1.773 -12.378 1.00 90.75 88 GLY A CA 1
ATOM 725 C C . GLY A 1 88 ? 9.438 -1.718 -13.692 1.00 90.75 88 GLY A C 1
ATOM 726 O O . GLY A 1 88 ? 9.900 -0.650 -14.095 1.00 90.75 88 GLY A O 1
ATOM 727 N N . TYR A 1 89 ? 9.525 -2.845 -14.396 1.00 95.56 89 TYR A N 1
ATOM 728 C CA . TYR A 1 89 ? 10.192 -2.947 -15.690 1.00 95.56 89 TYR A CA 1
ATOM 729 C C . TYR A 1 89 ? 9.514 -2.084 -16.760 1.00 95.56 89 TYR A C 1
ATOM 731 O O . TYR A 1 89 ? 10.197 -1.342 -17.463 1.00 95.56 89 TYR A O 1
ATOM 739 N N . GLN A 1 90 ? 8.183 -2.109 -16.860 1.00 92.94 90 GLN A N 1
ATOM 740 C CA . GLN A 1 90 ? 7.451 -1.270 -17.813 1.00 92.94 90 GLN A CA 1
ATOM 741 C C . GLN A 1 90 ? 7.665 0.225 -17.552 1.00 92.94 90 GLN A C 1
ATOM 743 O O . GLN A 1 90 ? 7.937 0.979 -18.491 1.00 92.94 90 GLN A O 1
ATOM 748 N N . ASN A 1 91 ? 7.617 0.657 -16.288 1.00 93.12 91 ASN A N 1
ATOM 749 C CA . ASN A 1 91 ? 7.926 2.042 -15.930 1.00 93.12 91 ASN A CA 1
ATOM 750 C C . ASN A 1 91 ? 9.374 2.405 -16.277 1.00 93.12 91 ASN A C 1
ATOM 752 O O . ASN A 1 91 ? 9.618 3.449 -16.882 1.00 93.12 91 ASN A O 1
ATOM 756 N N . TYR A 1 92 ? 10.328 1.529 -15.955 1.00 95.06 92 TYR A N 1
ATOM 757 C CA . TYR A 1 92 ? 11.738 1.731 -16.281 1.00 95.06 92 TYR A CA 1
ATOM 758 C C . TYR A 1 92 ? 11.961 1.883 -17.792 1.00 95.06 92 TYR A C 1
ATOM 760 O O . TYR A 1 92 ? 12.568 2.861 -18.232 1.00 95.06 92 TYR A O 1
ATOM 768 N N . MET A 1 93 ? 11.415 0.965 -18.593 1.00 95.69 93 MET A N 1
ATOM 769 C CA . MET A 1 93 ? 11.522 1.007 -20.053 1.00 95.69 93 MET A CA 1
ATOM 770 C C . MET A 1 93 ? 10.874 2.265 -20.632 1.00 95.69 93 MET A C 1
ATOM 772 O O . MET A 1 93 ? 11.434 2.882 -21.531 1.00 95.69 93 MET A O 1
ATOM 776 N N . THR A 1 94 ? 9.738 2.706 -20.089 1.00 94.19 94 THR A N 1
ATOM 777 C CA . THR A 1 94 ? 9.071 3.936 -20.546 1.00 94.19 94 THR A CA 1
ATOM 778 C C . THR A 1 94 ? 9.945 5.169 -20.301 1.00 94.19 94 THR A C 1
ATOM 780 O O . THR A 1 94 ? 10.123 6.000 -21.193 1.00 94.19 94 THR A O 1
ATOM 783 N N . VAL A 1 95 ? 10.551 5.281 -19.117 1.00 94.19 95 VAL A N 1
ATOM 784 C CA . VAL A 1 95 ? 11.464 6.390 -18.799 1.00 94.19 95 VAL A CA 1
ATOM 785 C C . VAL A 1 95 ? 12.705 6.363 -19.689 1.00 94.19 95 VAL A C 1
ATOM 787 O O . VAL A 1 95 ? 13.070 7.394 -20.255 1.00 94.19 95 VAL A O 1
ATOM 790 N N . MET A 1 96 ? 13.321 5.194 -19.861 1.00 94.81 96 MET A N 1
ATOM 791 C CA . MET A 1 96 ? 14.567 5.055 -20.618 1.00 94.81 96 MET A CA 1
ATOM 792 C C . MET A 1 96 ? 14.390 5.186 -22.131 1.00 94.81 96 MET A C 1
ATOM 794 O O . MET A 1 96 ? 15.259 5.750 -22.788 1.00 94.81 96 MET A O 1
ATOM 798 N N . CYS A 1 97 ? 13.293 4.685 -22.699 1.00 93.31 97 CYS A N 1
ATOM 799 C CA . CYS A 1 97 ? 13.092 4.667 -24.149 1.00 93.31 97 CYS A CA 1
ATOM 800 C C . CYS A 1 97 ? 12.305 5.871 -24.673 1.00 93.31 97 CYS A C 1
ATOM 802 O O . CYS A 1 97 ? 12.465 6.224 -25.838 1.00 93.31 97 CYS A O 1
ATOM 804 N N . VAL A 1 98 ? 11.458 6.498 -23.851 1.00 91.69 98 VAL A N 1
ATOM 805 C CA . VAL A 1 98 ? 10.603 7.611 -24.296 1.00 91.69 98 VAL A CA 1
ATOM 806 C C . VAL A 1 98 ? 11.084 8.923 -23.702 1.00 91.69 98 VAL A C 1
ATOM 808 O O . VAL A 1 98 ? 11.492 9.825 -24.433 1.00 91.69 98 VAL A O 1
ATOM 811 N N . PHE A 1 99 ? 11.077 9.037 -22.375 1.00 91.38 99 PHE A N 1
ATOM 812 C CA . PHE A 1 99 ? 11.354 10.315 -21.727 1.00 91.38 99 PHE A CA 1
ATOM 813 C C . PHE A 1 99 ? 12.812 10.738 -21.890 1.00 91.38 99 PHE A C 1
ATOM 815 O O . PHE A 1 99 ? 13.067 11.879 -22.263 1.00 91.38 99 PHE A O 1
ATOM 822 N N . LEU A 1 100 ? 13.770 9.839 -21.661 1.00 91.06 100 LEU A N 1
ATOM 823 C CA . LEU A 1 100 ? 15.189 10.186 -21.721 1.00 91.06 100 LEU A CA 1
ATOM 824 C C . LEU A 1 100 ? 15.628 10.639 -23.131 1.00 91.06 100 LEU A C 1
ATOM 826 O O . LEU A 1 100 ? 16.227 11.711 -23.227 1.00 91.06 100 LEU A O 1
ATOM 830 N N . PRO A 1 101 ? 15.269 9.955 -24.237 1.00 91.12 101 PRO A N 1
ATOM 831 C CA . PRO A 1 101 ? 15.581 10.434 -25.582 1.00 91.12 101 PRO A CA 1
ATOM 832 C C . PRO A 1 101 ? 14.870 11.741 -25.940 1.00 91.12 101 PRO A C 1
ATOM 834 O O . PRO A 1 101 ? 15.486 12.607 -26.558 1.00 91.12 101 PRO A O 1
ATOM 837 N N . LEU A 1 102 ? 13.612 11.930 -25.519 1.00 88.12 102 LEU A N 1
ATOM 838 C CA . LEU A 1 102 ? 12.897 13.197 -25.720 1.00 88.12 102 LEU A CA 1
ATOM 839 C C . LEU A 1 102 ? 13.584 14.357 -24.996 1.00 88.12 102 LEU A C 1
ATOM 841 O O . LEU A 1 102 ? 13.763 15.424 -25.579 1.00 88.12 102 LEU A O 1
ATOM 845 N N . TRP A 1 103 ? 14.014 14.149 -23.751 1.00 88.38 103 TRP A N 1
ATOM 846 C CA . TRP A 1 103 ? 14.759 15.149 -22.988 1.00 88.38 103 TRP A CA 1
ATOM 847 C C . TRP A 1 103 ? 16.105 15.476 -23.635 1.00 88.38 103 TRP A C 1
ATOM 849 O O . TRP A 1 103 ? 16.447 16.651 -23.765 1.00 88.38 103 TRP A O 1
ATOM 859 N N . VAL A 1 104 ? 16.843 14.463 -24.097 1.00 88.81 104 VAL A N 1
ATOM 860 C CA . VAL A 1 104 ? 18.107 14.661 -24.823 1.00 88.81 104 VAL A CA 1
ATOM 861 C C . VAL A 1 104 ? 17.873 15.416 -26.133 1.00 88.81 104 VAL A C 1
ATOM 863 O O . VAL A 1 104 ? 18.628 16.336 -26.436 1.00 88.81 104 VAL A O 1
ATOM 866 N N . ALA A 1 105 ? 16.816 15.102 -26.883 1.00 85.00 105 ALA A N 1
ATOM 867 C CA . ALA A 1 105 ? 16.475 15.806 -28.117 1.00 85.00 105 ALA A CA 1
ATOM 868 C C . ALA A 1 105 ? 16.075 17.268 -27.858 1.00 85.00 105 ALA A C 1
ATOM 870 O O . ALA A 1 105 ? 16.553 18.164 -28.551 1.00 85.00 105 ALA A O 1
ATOM 871 N N . LEU A 1 106 ? 15.256 17.533 -26.837 1.00 84.31 106 LEU A N 1
ATOM 872 C CA . LEU A 1 106 ? 14.846 18.889 -26.459 1.00 84.31 106 LEU A CA 1
ATOM 873 C C . LEU A 1 106 ? 16.039 19.735 -26.000 1.00 84.31 106 LEU A C 1
ATOM 875 O O . LEU A 1 106 ? 16.234 20.844 -26.497 1.00 84.31 106 LEU A O 1
ATOM 879 N N . LEU A 1 107 ? 16.880 19.213 -25.106 1.00 82.69 107 LEU A N 1
ATOM 880 C CA . LEU A 1 107 ? 18.063 19.933 -24.627 1.00 82.69 107 LEU A CA 1
ATOM 881 C C . LEU A 1 107 ? 19.133 20.071 -25.718 1.00 82.69 107 LEU A C 1
ATOM 883 O O . LEU A 1 107 ? 19.734 21.135 -25.858 1.00 82.69 107 LEU A O 1
ATOM 887 N N . GLY A 1 108 ? 19.329 19.033 -26.531 1.00 75.25 108 GLY A N 1
ATOM 888 C CA . GLY A 1 108 ? 20.241 19.046 -27.673 1.00 75.25 108 GLY A CA 1
ATOM 889 C C . GLY A 1 108 ? 19.803 20.020 -28.767 1.00 75.25 108 GLY A C 1
ATOM 890 O O . GLY A 1 108 ? 20.643 20.691 -29.364 1.00 75.25 108 GLY A O 1
ATOM 891 N N . SER A 1 109 ? 18.495 20.187 -28.982 1.00 70.69 109 SER A N 1
ATOM 892 C CA . SER A 1 109 ? 17.968 21.161 -29.943 1.00 70.69 109 SER A CA 1
ATOM 893 C C . SER A 1 109 ? 18.325 22.600 -29.569 1.00 70.69 109 SER A C 1
ATOM 895 O O . SER A 1 109 ? 18.630 23.384 -30.456 1.00 70.69 109 SER A O 1
ATOM 897 N N . ASN A 1 110 ? 18.425 22.934 -28.278 1.00 61.66 110 ASN A N 1
ATOM 898 C CA . ASN A 1 110 ? 18.906 24.250 -27.840 1.00 61.66 110 ASN A CA 1
ATOM 899 C C . ASN A 1 110 ? 20.410 24.461 -28.084 1.00 61.66 110 ASN A C 1
ATOM 901 O O . ASN A 1 110 ? 20.857 25.603 -28.145 1.00 61.66 110 ASN A O 1
ATOM 905 N N . PHE A 1 111 ? 21.190 23.384 -28.219 1.00 62.34 111 PHE A N 1
ATOM 906 C CA . PHE A 1 111 ? 22.621 23.453 -28.531 1.00 62.34 111 PHE A CA 1
ATOM 907 C C . PHE A 1 111 ? 22.895 23.541 -30.039 1.00 62.34 111 PHE A C 1
ATOM 909 O O . PHE A 1 111 ? 23.855 24.191 -30.447 1.00 62.34 111 PHE A O 1
ATOM 916 N N . PHE A 1 112 ? 22.063 22.900 -30.866 1.00 58.72 112 PHE A N 1
ATOM 917 C CA . PHE A 1 112 ? 22.246 22.841 -32.323 1.00 58.72 112 PHE A CA 1
ATOM 918 C C . PHE A 1 112 ? 21.347 23.800 -33.115 1.00 58.72 112 PHE A C 1
ATOM 920 O O . PHE A 1 112 ? 21.643 24.084 -34.277 1.00 58.72 112 PHE A O 1
ATOM 927 N N . ALA A 1 113 ? 20.273 24.331 -32.524 1.00 60.56 113 ALA A N 1
ATOM 928 C CA . ALA A 1 113 ? 19.491 25.388 -33.148 1.00 60.56 113 ALA A CA 1
ATOM 929 C C . ALA A 1 113 ? 20.247 26.721 -33.009 1.00 60.56 113 ALA A C 1
ATOM 931 O O . ALA A 1 113 ? 20.506 27.165 -31.887 1.00 60.56 113 ALA A O 1
ATOM 932 N N . PRO A 1 114 ? 20.603 27.396 -34.118 1.00 60.59 114 PRO A N 1
ATOM 933 C CA . PRO A 1 114 ? 21.151 28.741 -34.029 1.00 60.59 114 PRO A CA 1
ATOM 934 C C . PRO A 1 114 ? 20.122 29.646 -33.338 1.00 60.59 114 PRO A C 1
ATOM 936 O O . PRO A 1 114 ? 18.920 29.488 -33.588 1.00 60.59 114 PRO A O 1
ATOM 939 N N . PRO A 1 115 ? 20.551 30.603 -32.492 1.00 59.16 115 PRO A N 1
ATOM 940 C CA . PRO A 1 115 ? 19.616 31.486 -31.818 1.00 59.16 115 PRO A CA 1
ATOM 941 C C . PRO A 1 115 ? 18.718 32.152 -32.868 1.00 59.16 115 PRO A C 1
ATOM 943 O O . PRO A 1 115 ? 19.225 32.585 -33.915 1.00 59.16 115 PRO A O 1
ATOM 946 N N . PRO A 1 116 ? 17.396 32.236 -32.629 1.00 58.56 116 PRO A N 1
ATOM 947 C CA . PRO A 1 116 ? 16.506 32.941 -33.534 1.00 58.56 116 PRO A CA 1
ATOM 948 C C . PRO A 1 116 ? 17.079 34.338 -33.759 1.00 58.56 116 PRO A C 1
ATOM 950 O O . PRO A 1 116 ? 17.385 35.060 -32.805 1.00 58.56 116 PRO A O 1
ATOM 953 N N . LYS A 1 117 ? 17.280 34.706 -35.030 1.00 52.22 117 LYS A N 1
ATOM 954 C CA . LYS A 1 117 ? 17.753 36.038 -35.411 1.00 52.22 117 LYS A CA 1
ATOM 955 C C . LYS A 1 117 ? 16.651 37.040 -35.081 1.00 52.22 117 LYS A C 1
ATOM 957 O O . LYS A 1 117 ? 15.896 37.459 -35.956 1.00 52.22 117 LYS A O 1
ATOM 962 N N . PHE A 1 118 ? 16.542 37.426 -33.815 1.00 51.81 118 PHE A N 1
ATOM 963 C CA . PHE A 1 118 ? 15.749 38.572 -33.417 1.00 51.81 118 PHE A CA 1
ATOM 964 C C . PHE A 1 118 ? 16.364 39.785 -34.114 1.00 51.81 118 PHE A C 1
ATOM 966 O O . PHE A 1 118 ? 17.442 40.253 -33.744 1.00 51.81 118 PHE A O 1
ATOM 973 N N . LYS A 1 119 ? 15.699 40.292 -35.160 1.00 49.16 119 LYS A N 1
ATOM 974 C CA . LYS A 1 119 ? 15.982 41.632 -35.676 1.00 49.16 119 LYS A CA 1
ATOM 975 C C . LYS A 1 119 ? 15.694 42.595 -34.529 1.00 49.16 119 LYS A C 1
ATOM 977 O O . LYS A 1 119 ? 14.542 42.958 -34.306 1.00 49.16 119 LYS A O 1
ATOM 982 N N . LYS A 1 120 ? 16.732 42.984 -33.783 1.00 48.03 120 LYS A N 1
ATOM 983 C CA . LYS A 1 120 ? 16.653 44.053 -32.787 1.00 48.03 120 LYS A CA 1
ATOM 984 C C . LYS A 1 120 ? 16.243 45.331 -33.511 1.00 48.03 120 LYS A C 1
ATOM 986 O O . LYS A 1 120 ? 17.071 46.039 -34.069 1.00 48.03 120 LYS A O 1
ATOM 991 N N . LYS A 1 121 ? 14.946 45.621 -33.493 1.00 50.56 121 LYS A N 1
ATOM 992 C CA . LYS A 1 121 ? 14.396 46.947 -33.773 1.00 50.56 121 LYS A CA 1
ATOM 993 C C . LYS A 1 121 ? 14.208 47.690 -32.446 1.00 50.56 121 LYS A C 1
ATOM 995 O O . LYS A 1 121 ? 13.168 48.281 -32.197 1.00 50.56 121 LYS A O 1
ATOM 1000 N N . HIS A 1 122 ? 15.207 47.628 -31.569 1.00 48.84 122 HIS A N 1
ATOM 1001 C CA . HIS A 1 122 ? 15.245 48.492 -30.397 1.00 48.84 122 HIS A CA 1
ATOM 1002 C C . HIS A 1 122 ? 15.842 49.822 -30.845 1.00 48.84 122 HIS A C 1
ATOM 1004 O O . HIS A 1 122 ? 17.050 49.972 -31.008 1.00 48.84 122 HIS A O 1
ATOM 1010 N N . GLY A 1 123 ? 14.963 50.775 -31.158 1.00 55.00 123 GLY A N 1
ATOM 1011 C CA . GLY A 1 123 ? 15.371 52.173 -31.233 1.00 55.00 123 GLY A CA 1
ATOM 1012 C C . GLY A 1 123 ? 15.872 52.615 -29.857 1.00 55.00 123 GLY A C 1
ATOM 1013 O O . GLY A 1 123 ? 15.363 52.132 -28.849 1.00 55.00 123 GLY A O 1
ATOM 1014 N N . LYS A 1 124 ? 16.834 53.548 -29.821 1.00 55.09 124 LYS A N 1
ATOM 1015 C CA . LYS A 1 124 ? 17.506 54.078 -28.610 1.00 55.09 124 LYS A CA 1
ATOM 1016 C C . LYS A 1 124 ? 16.584 54.403 -27.417 1.00 55.09 124 LYS A C 1
ATOM 1018 O O . LYS A 1 124 ? 17.045 54.437 -26.286 1.00 55.09 124 LYS A O 1
ATOM 1023 N N . TRP A 1 125 ? 15.297 54.629 -27.660 1.00 52.19 125 TRP A N 1
ATOM 1024 C CA . TRP A 1 125 ? 14.282 54.943 -26.653 1.00 52.19 125 TRP A CA 1
ATOM 1025 C C . TRP A 1 125 ? 13.729 53.719 -25.902 1.00 52.19 125 TRP A C 1
ATOM 1027 O O . TRP A 1 125 ? 13.282 53.853 -24.767 1.00 52.19 125 TRP A O 1
ATOM 1037 N N . GLY A 1 126 ? 13.759 52.527 -26.508 1.00 57.69 126 GLY A N 1
ATOM 1038 C CA . GLY A 1 126 ? 13.213 51.303 -25.909 1.00 57.69 126 GLY A CA 1
ATOM 1039 C C . GLY A 1 126 ? 14.090 50.740 -24.792 1.00 57.69 126 GLY A C 1
ATOM 1040 O O . GLY A 1 126 ? 13.573 50.308 -23.765 1.00 57.69 126 GLY A O 1
ATOM 1041 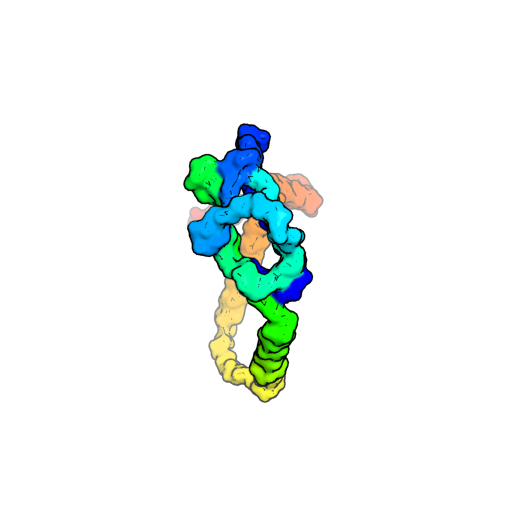N N . ASP A 1 127 ? 15.410 50.807 -24.962 1.00 59.75 127 ASP A N 1
ATOM 1042 C CA . ASP A 1 127 ? 16.362 50.261 -23.989 1.00 59.75 127 ASP A CA 1
ATOM 1043 C C . ASP A 1 127 ? 16.420 51.127 -22.721 1.00 59.75 127 ASP A C 1
ATOM 1045 O O . ASP A 1 127 ? 16.362 50.594 -21.616 1.00 59.75 127 ASP A O 1
ATOM 1049 N N . ALA A 1 128 ? 16.371 52.457 -22.868 1.00 62.25 128 ALA A N 1
ATOM 1050 C CA . ALA A 1 128 ? 16.277 53.382 -21.737 1.00 62.25 128 ALA A CA 1
ATOM 1051 C C . ALA A 1 128 ? 14.959 53.228 -20.949 1.00 62.25 128 ALA A C 1
ATOM 1053 O O . ALA A 1 128 ? 14.951 53.311 -19.721 1.00 62.25 128 ALA A O 1
ATOM 1054 N N . TYR A 1 129 ? 13.837 52.961 -21.633 1.00 63.81 129 TYR A N 1
ATOM 1055 C CA . TYR A 1 129 ? 12.550 52.719 -20.970 1.00 63.81 129 TYR A CA 1
ATOM 1056 C C . TYR A 1 129 ? 12.544 51.405 -20.176 1.00 63.81 129 TYR A C 1
ATOM 1058 O O . TYR A 1 129 ? 12.033 51.355 -19.054 1.00 63.81 129 TYR A O 1
ATOM 1066 N N . ILE A 1 130 ? 13.123 50.341 -20.744 1.00 67.94 130 ILE A N 1
ATOM 1067 C CA . ILE A 1 130 ? 13.220 49.037 -20.079 1.00 67.94 130 ILE A CA 1
ATOM 1068 C C . ILE A 1 130 ? 14.138 49.135 -18.861 1.00 67.94 130 ILE A C 1
ATOM 1070 O O . ILE A 1 130 ? 13.759 48.660 -17.794 1.00 67.94 130 ILE A O 1
ATOM 1074 N N . GLU A 1 131 ? 15.287 49.797 -18.987 1.00 70.88 131 GLU A N 1
ATOM 1075 C CA . GLU A 1 131 ? 16.237 49.980 -17.887 1.00 70.88 131 GLU A CA 1
ATOM 1076 C C . GLU A 1 131 ? 15.637 50.808 -16.739 1.00 70.88 131 GLU A C 1
ATOM 1078 O O . GLU A 1 131 ? 15.739 50.414 -15.574 1.00 70.88 131 GLU A O 1
ATOM 1083 N N . HIS A 1 132 ? 14.902 51.883 -17.052 1.00 71.06 132 HIS A N 1
ATOM 1084 C CA . HIS A 1 132 ? 14.187 52.668 -16.043 1.00 71.06 132 HIS A CA 1
ATOM 1085 C C . HIS A 1 132 ? 13.135 51.826 -15.305 1.00 71.06 132 HIS A C 1
ATOM 1087 O O . HIS A 1 132 ? 13.098 51.824 -14.076 1.00 71.06 132 HIS A O 1
ATOM 1093 N N . ARG A 1 133 ? 12.296 51.061 -16.021 1.00 71.12 133 ARG A N 1
ATOM 1094 C CA . ARG A 1 133 ? 11.296 50.185 -15.379 1.00 71.12 133 ARG A CA 1
ATOM 1095 C C . ARG A 1 133 ? 11.924 49.064 -14.558 1.00 71.12 133 ARG A C 1
ATOM 1097 O O . ARG A 1 133 ? 11.358 48.688 -13.533 1.00 71.12 133 ARG A O 1
ATOM 1104 N N . LEU A 1 134 ? 13.042 48.500 -15.011 1.00 74.69 134 LEU A N 1
ATOM 1105 C CA . LEU A 1 134 ? 13.722 47.428 -14.290 1.00 74.69 134 LEU A CA 1
ATOM 1106 C C . LEU A 1 134 ? 14.239 47.946 -12.946 1.00 74.69 134 LEU A C 1
ATOM 1108 O O . LEU A 1 134 ? 13.970 47.340 -11.910 1.00 74.69 134 LEU A O 1
ATOM 1112 N N . ASN A 1 135 ? 14.903 49.104 -12.958 1.00 77.12 135 ASN A N 1
ATOM 1113 C CA . ASN A 1 135 ? 15.432 49.732 -11.750 1.00 77.12 135 ASN A CA 1
ATOM 1114 C C . ASN A 1 135 ? 14.317 50.132 -10.774 1.00 77.12 135 ASN A C 1
ATOM 1116 O O . ASN A 1 135 ? 14.449 49.912 -9.569 1.00 77.12 135 ASN A O 1
ATOM 1120 N N . ASP A 1 136 ? 13.193 50.626 -11.293 1.00 77.88 136 ASP A N 1
ATOM 1121 C CA . ASP A 1 136 ? 12.043 51.045 -10.491 1.00 77.88 136 ASP A CA 1
ATOM 1122 C C . ASP A 1 136 ? 11.282 49.858 -9.865 1.00 77.88 136 ASP A C 1
ATOM 1124 O O . ASP A 1 136 ? 10.778 49.926 -8.744 1.00 77.88 136 ASP A O 1
ATOM 1128 N N . ASN A 1 137 ? 11.244 48.714 -10.550 1.00 77.25 137 ASN A N 1
ATOM 1129 C CA . ASN A 1 137 ? 10.671 47.488 -9.993 1.00 77.25 137 ASN A CA 1
ATOM 1130 C C . ASN A 1 137 ? 11.600 46.839 -8.957 1.00 77.25 137 ASN A C 1
ATOM 1132 O O . ASN A 1 137 ? 11.129 46.323 -7.942 1.00 77.25 137 ASN A O 1
ATOM 1136 N N . VAL A 1 138 ? 12.919 46.883 -9.177 1.00 76.00 138 VAL A N 1
ATOM 1137 C CA . VAL A 1 138 ? 13.913 46.359 -8.228 1.00 76.00 138 VAL A CA 1
ATOM 1138 C C . VAL A 1 138 ? 13.937 47.184 -6.940 1.00 76.00 138 VAL A C 1
ATOM 1140 O O . VAL A 1 138 ? 14.039 46.604 -5.856 1.00 76.00 138 VAL A O 1
ATOM 1143 N N . SER A 1 139 ? 13.809 48.512 -7.021 1.00 74.50 139 SER A N 1
ATOM 1144 C CA . SER A 1 139 ? 13.749 49.381 -5.838 1.00 74.50 139 SER A CA 1
ATOM 1145 C C . SER A 1 139 ? 12.499 49.096 -4.995 1.00 74.50 139 SER A C 1
ATOM 1147 O O . SER A 1 139 ? 12.617 48.843 -3.794 1.00 74.50 139 SER A O 1
ATOM 1149 N N . LYS A 1 140 ? 11.323 48.996 -5.629 1.00 77.94 140 LYS A N 1
ATOM 1150 C CA . LYS A 1 140 ? 10.053 48.643 -4.966 1.00 77.94 140 LYS A CA 1
ATOM 1151 C C . LYS A 1 140 ? 10.087 47.248 -4.345 1.00 77.94 140 LYS A C 1
ATOM 1153 O O . LYS A 1 140 ? 9.617 47.057 -3.223 1.00 77.94 140 LYS A O 1
ATOM 1158 N N . ALA A 1 141 ? 10.690 46.272 -5.027 1.00 70.75 141 ALA A N 1
ATOM 1159 C CA . ALA A 1 141 ? 10.855 44.924 -4.492 1.00 70.75 141 ALA A CA 1
ATOM 1160 C C . ALA A 1 141 ? 11.749 44.919 -3.241 1.00 70.75 141 ALA A C 1
ATOM 1162 O O . ALA A 1 141 ? 11.363 44.3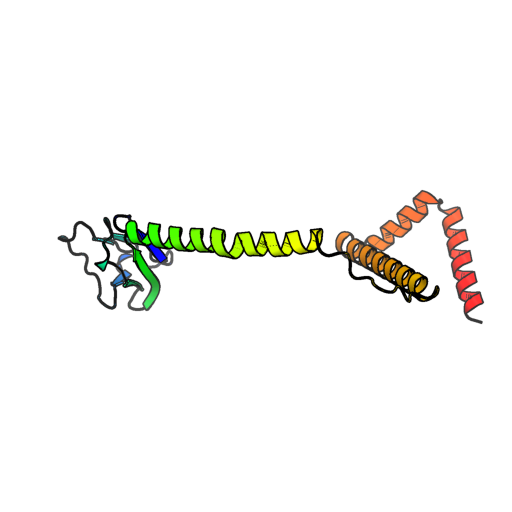49 -2.217 1.00 70.75 141 ALA A O 1
ATOM 1163 N N . LYS A 1 142 ? 12.895 45.613 -3.279 1.00 73.62 142 LYS A N 1
ATOM 1164 C CA . LYS A 1 142 ? 13.784 45.764 -2.115 1.00 73.62 142 LYS A CA 1
ATOM 1165 C C . LYS A 1 142 ? 13.075 46.436 -0.939 1.00 73.62 142 LYS A C 1
ATOM 1167 O O . LYS A 1 142 ? 13.212 45.972 0.190 1.00 73.62 142 LYS A O 1
ATOM 1172 N N . GLU A 1 143 ? 12.280 47.469 -1.197 1.00 71.00 143 GLU A N 1
ATOM 1173 C CA . GLU A 1 143 ? 11.528 48.166 -0.152 1.00 71.00 143 GLU A CA 1
ATOM 1174 C C . GLU A 1 143 ? 10.422 47.291 0.457 1.00 71.00 143 GLU A C 1
ATOM 1176 O O . GLU A 1 143 ? 10.249 47.271 1.676 1.00 71.00 143 GLU A O 1
ATOM 1181 N N . SER A 1 144 ? 9.739 46.478 -0.354 1.00 73.25 144 SER A N 1
ATOM 1182 C CA . SER A 1 144 ? 8.727 45.530 0.133 1.00 73.25 144 SER A CA 1
ATOM 1183 C C . SER A 1 144 ? 9.316 44.411 1.008 1.00 73.25 144 SER A C 1
ATOM 1185 O O . SER A 1 144 ? 8.719 44.024 2.014 1.00 73.25 144 SER A O 1
ATOM 1187 N N . ILE A 1 145 ? 10.518 43.926 0.674 1.00 71.19 145 ILE A N 1
ATOM 1188 C CA . ILE A 1 145 ? 11.249 42.917 1.454 1.00 71.19 145 ILE A CA 1
ATOM 1189 C C . ILE A 1 145 ? 11.763 43.531 2.762 1.00 71.19 145 ILE A C 1
ATOM 1191 O O . ILE A 1 145 ? 11.661 42.902 3.815 1.00 71.19 145 ILE A O 1
ATOM 1195 N N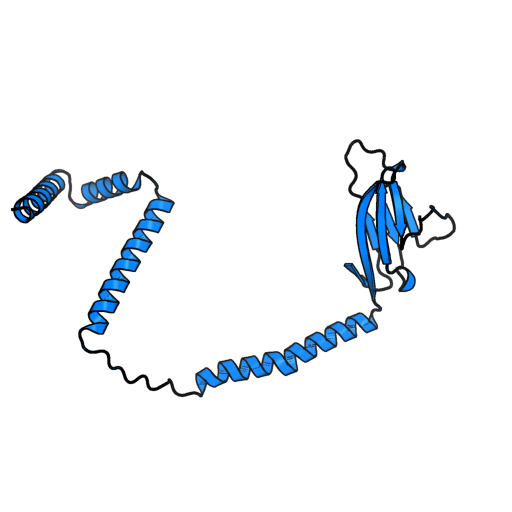 . ALA A 1 146 ? 12.263 44.768 2.718 1.00 63.22 146 ALA A N 1
ATOM 1196 C CA . ALA A 1 146 ? 12.714 45.486 3.905 1.00 63.22 146 ALA A CA 1
ATOM 1197 C C . ALA A 1 146 ? 11.553 45.769 4.876 1.00 63.22 146 ALA A C 1
ATOM 1199 O O . ALA A 1 146 ? 11.686 45.496 6.066 1.00 63.22 146 ALA A O 1
ATOM 1200 N N . ARG A 1 147 ? 10.383 46.201 4.381 1.00 66.81 147 ARG A N 1
ATOM 1201 C CA . ARG A 1 147 ? 9.175 46.381 5.210 1.00 66.81 147 ARG A CA 1
ATOM 1202 C C . ARG A 1 147 ? 8.685 45.074 5.834 1.00 66.81 147 ARG A C 1
ATOM 1204 O O . ARG A 1 147 ? 8.328 45.067 7.005 1.00 66.81 147 ARG A O 1
ATOM 1211 N N . LYS A 1 148 ? 8.723 43.951 5.104 1.00 72.75 148 LYS A N 1
ATOM 1212 C CA . LYS A 1 148 ? 8.372 42.631 5.668 1.00 72.75 148 LYS A CA 1
ATOM 1213 C C . LYS A 1 148 ? 9.323 42.174 6.773 1.00 72.75 148 LYS A C 1
ATOM 1215 O O . LYS A 1 148 ? 8.893 41.469 7.677 1.00 72.75 148 LYS A O 1
ATOM 1220 N N . LYS A 1 149 ? 10.608 42.525 6.676 1.00 65.69 149 LYS A N 1
ATOM 1221 C CA . LYS A 1 149 ? 11.639 42.060 7.612 1.00 65.69 149 LYS A CA 1
ATOM 1222 C C . LYS A 1 149 ? 11.787 42.956 8.846 1.00 65.69 149 LYS A C 1
ATOM 1224 O O . LYS A 1 149 ? 12.150 42.445 9.897 1.00 65.69 149 LYS A O 1
ATOM 1229 N N . PHE A 1 150 ? 11.512 44.255 8.718 1.00 61.47 150 PHE A N 1
ATOM 1230 C CA . PHE A 1 150 ? 11.760 45.243 9.776 1.00 61.47 150 PHE A CA 1
ATOM 1231 C C . PHE A 1 150 ? 10.506 45.986 10.272 1.00 61.47 150 PHE A C 1
ATOM 1233 O O . PHE A 1 150 ? 10.603 46.723 11.247 1.00 61.47 150 PHE A O 1
ATOM 1240 N N . GLY A 1 151 ? 9.332 45.783 9.659 1.00 68.06 151 GLY A N 1
ATOM 1241 C CA . GLY A 1 151 ? 8.069 46.389 10.109 1.00 68.06 151 GLY A CA 1
ATOM 1242 C C . GLY A 1 151 ? 8.122 47.923 10.207 1.00 68.06 151 GLY A C 1
ATOM 1243 O O . GLY A 1 151 ? 8.816 48.573 9.420 1.00 68.06 151 GLY A O 1
ATOM 1244 N N . ASP A 1 152 ? 7.414 48.491 11.191 1.00 61.22 152 ASP A N 1
ATOM 1245 C CA . ASP A 1 152 ? 7.339 49.944 11.460 1.00 61.22 152 ASP A CA 1
ATOM 1246 C C . ASP A 1 152 ? 8.653 50.559 11.991 1.00 61.22 152 ASP A C 1
ATOM 1248 O O . ASP A 1 152 ? 8.784 51.779 12.073 1.00 61.22 152 ASP A O 1
ATOM 1252 N N . ASP A 1 153 ? 9.668 49.746 12.302 1.00 61.53 153 ASP A N 1
ATOM 1253 C CA . ASP A 1 153 ? 10.989 50.227 12.739 1.00 61.53 153 ASP A CA 1
ATOM 1254 C C . ASP A 1 153 ? 11.924 50.588 11.566 1.00 61.53 153 ASP A C 1
ATOM 1256 O O . ASP A 1 153 ? 13.018 51.122 11.777 1.00 61.53 153 ASP A O 1
ATOM 1260 N N . LEU A 1 154 ? 11.500 50.358 10.314 1.00 62.62 154 LEU A N 1
ATOM 1261 C CA . LEU A 1 154 ? 12.287 50.682 9.118 1.00 62.62 154 LEU A CA 1
ATOM 1262 C C . LEU A 1 154 ? 12.556 52.193 8.982 1.00 62.62 154 LEU A C 1
ATOM 1264 O O . LEU A 1 154 ? 13.657 52.584 8.594 1.00 62.62 154 LEU A O 1
ATOM 1268 N N . GLU A 1 155 ? 11.577 53.049 9.292 1.00 63.19 155 GLU A N 1
ATOM 1269 C CA . GLU A 1 155 ? 11.754 54.507 9.209 1.00 63.19 155 GLU A CA 1
ATOM 1270 C C . GLU A 1 155 ? 12.714 55.024 10.285 1.00 63.19 155 GLU A C 1
ATOM 1272 O O . GLU A 1 155 ? 13.614 55.805 9.974 1.00 63.19 155 GLU A O 1
ATOM 1277 N N . LYS A 1 156 ? 12.629 54.488 11.510 1.00 64.94 156 LYS A N 1
ATOM 1278 C CA . LYS A 1 156 ? 13.571 54.814 12.592 1.00 64.94 156 LYS A CA 1
ATOM 1279 C C . LYS A 1 156 ? 14.995 54.364 12.273 1.00 64.94 156 LYS A C 1
ATOM 1281 O O . LYS A 1 156 ? 15.942 55.093 12.559 1.00 64.94 156 LYS A O 1
ATOM 1286 N N . GLN A 1 157 ? 15.171 53.197 11.646 1.00 61.84 157 GLN A N 1
ATOM 1287 C CA . GLN A 1 157 ? 16.495 52.747 11.205 1.00 61.84 157 GLN A CA 1
ATOM 1288 C C . GLN A 1 157 ? 17.051 53.582 10.046 1.00 61.84 157 GLN A C 1
ATOM 1290 O O . GLN A 1 157 ? 18.248 53.870 10.039 1.00 61.84 157 GLN A O 1
ATOM 1295 N N . LYS A 1 158 ? 16.212 54.007 9.089 1.00 67.00 158 LYS A N 1
ATOM 1296 C CA . LYS A 1 158 ? 16.634 54.916 8.009 1.00 67.00 158 LYS A CA 1
ATOM 1297 C C . LYS A 1 158 ? 17.108 56.260 8.572 1.00 67.00 158 LYS A C 1
ATOM 1299 O O . LYS A 1 158 ? 18.175 56.726 8.178 1.00 67.00 158 LYS A O 1
ATOM 1304 N N . GLU A 1 159 ? 16.380 56.846 9.523 1.00 63.41 159 GLU A N 1
ATOM 1305 C CA . GLU A 1 159 ? 16.809 58.075 10.206 1.00 63.41 159 GLU A CA 1
ATOM 1306 C C . GLU A 1 159 ? 18.101 57.880 11.006 1.00 63.41 159 GLU A C 1
ATOM 1308 O O . GLU A 1 159 ? 18.984 58.737 10.966 1.00 63.41 159 GLU A O 1
ATOM 1313 N N . PHE A 1 160 ? 18.257 56.746 11.694 1.00 63.38 160 PHE A N 1
ATOM 1314 C CA . PHE A 1 160 ? 19.461 56.459 12.473 1.00 63.38 160 PHE A CA 1
ATOM 1315 C C . PHE A 1 160 ? 20.704 56.293 11.584 1.00 63.38 160 PHE A C 1
ATOM 1317 O O . PHE A 1 160 ? 21.761 56.831 11.909 1.00 63.38 160 PHE A O 1
ATOM 1324 N N . LEU A 1 161 ? 20.570 55.618 10.436 1.00 60.22 161 LEU A N 1
ATOM 1325 C CA . LEU A 1 161 ? 21.647 55.454 9.450 1.00 60.22 161 LEU A CA 1
ATOM 1326 C C . LEU A 1 161 ? 22.026 56.779 8.780 1.00 60.22 161 LEU A C 1
ATOM 1328 O O . LEU A 1 161 ? 23.208 57.082 8.632 1.00 60.22 161 LEU A O 1
ATOM 1332 N N . LEU A 1 162 ? 21.039 57.608 8.430 1.00 59.53 162 LEU A N 1
ATOM 1333 C CA . LEU A 1 162 ? 21.296 58.948 7.895 1.00 59.53 162 LEU A CA 1
ATOM 1334 C C . LEU A 1 162 ? 22.020 59.831 8.923 1.00 59.53 162 LEU A C 1
ATOM 1336 O O . LEU A 1 162 ? 22.947 60.563 8.576 1.00 59.53 162 LEU A O 1
ATOM 1340 N N . ARG A 1 163 ? 21.656 59.711 10.205 1.00 58.22 163 ARG A N 1
ATOM 1341 C CA . ARG A 1 163 ? 22.288 60.445 11.307 1.00 58.22 163 ARG A CA 1
ATOM 1342 C C . ARG A 1 163 ? 23.692 59.934 11.637 1.00 58.22 163 ARG A C 1
ATOM 1344 O O . ARG A 1 163 ? 24.537 60.744 12.010 1.00 58.22 163 ARG A O 1
ATOM 1351 N N . SER A 1 164 ? 23.962 58.635 11.479 1.00 60.75 164 SER A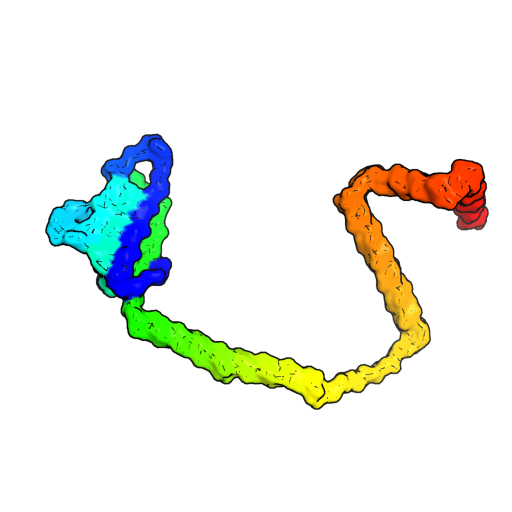 N 1
ATOM 1352 C CA . SER A 1 164 ? 25.300 58.065 11.692 1.00 60.75 164 SER A CA 1
ATOM 1353 C C . SER A 1 164 ? 26.263 58.366 10.545 1.00 60.75 164 SER A C 1
ATOM 1355 O O . SER A 1 164 ? 27.466 58.422 10.772 1.00 60.75 164 SER A O 1
ATOM 1357 N N . GLN A 1 165 ? 25.754 58.537 9.320 1.00 55.22 165 GLN A N 1
ATOM 1358 C CA . GLN A 1 165 ? 26.588 58.741 8.136 1.00 55.22 165 GLN A CA 1
ATOM 1359 C C . GLN A 1 165 ? 26.960 60.216 7.898 1.00 55.22 165 GLN A C 1
ATOM 1361 O O . GLN A 1 165 ? 28.041 60.472 7.376 1.00 55.22 165 GLN A O 1
ATOM 1366 N N . TYR A 1 166 ? 26.115 61.172 8.310 1.00 55.72 166 TYR A N 1
ATOM 1367 C CA . TYR A 1 166 ? 26.321 62.608 8.038 1.00 55.72 166 TYR A CA 1
ATOM 1368 C C . TYR A 1 166 ? 26.302 63.511 9.290 1.00 55.72 166 TYR A C 1
ATOM 1370 O O . TYR A 1 166 ? 26.601 64.698 9.220 1.00 55.72 166 TYR A O 1
ATOM 1378 N N . GLY A 1 167 ? 26.001 62.973 10.476 1.00 56.00 167 GLY A N 1
ATOM 1379 C CA . GLY A 1 167 ? 25.982 63.744 11.724 1.00 56.00 167 GLY A CA 1
ATOM 1380 C C . GLY A 1 167 ? 24.799 64.729 11.842 1.00 56.00 167 GLY A C 1
ATOM 1381 O O . GLY A 1 167 ? 24.176 65.119 10.853 1.00 56.00 167 GLY A O 1
ATOM 1382 N N . PRO A 1 168 ? 24.442 65.158 13.070 1.00 58.38 168 PRO A N 1
ATOM 1383 C CA . PRO A 1 168 ? 23.169 65.835 13.340 1.00 58.38 168 PRO A CA 1
ATOM 1384 C C . PRO A 1 168 ? 23.041 67.237 12.716 1.00 58.38 168 PRO A C 1
ATOM 1386 O O . PRO A 1 168 ? 21.923 67.689 12.463 1.00 58.38 168 PRO A O 1
ATOM 1389 N N . ALA A 1 169 ? 24.160 67.922 12.455 1.00 56.50 169 ALA A N 1
ATOM 1390 C CA . ALA A 1 169 ? 24.165 69.265 11.875 1.00 56.50 169 ALA A CA 1
ATOM 1391 C C . ALA A 1 169 ? 23.942 69.255 10.350 1.00 56.50 169 ALA A C 1
ATOM 1393 O O . ALA A 1 169 ? 23.217 70.108 9.835 1.00 56.50 169 ALA A O 1
ATOM 1394 N N . GLU A 1 170 ? 24.488 68.270 9.627 1.00 54.97 170 GLU A N 1
ATOM 1395 C CA . GLU A 1 170 ? 24.316 68.180 8.170 1.00 54.97 170 GLU A CA 1
ATOM 1396 C C . GLU A 1 170 ? 22.947 67.606 7.789 1.00 54.97 170 GLU A C 1
ATOM 1398 O O . GLU A 1 170 ? 22.334 68.071 6.827 1.00 54.97 170 GLU A O 1
ATOM 1403 N N . THR A 1 171 ? 22.381 66.697 8.593 1.00 57.91 171 THR A N 1
ATOM 1404 C CA . THR A 1 171 ? 21.019 66.180 8.364 1.00 57.91 171 THR A CA 1
ATOM 1405 C C . THR A 1 171 ? 19.946 67.272 8.439 1.00 57.91 171 THR A C 1
ATOM 1407 O O . THR A 1 171 ? 18.997 67.268 7.655 1.00 57.91 171 THR A O 1
ATOM 1410 N N . ALA A 1 172 ? 20.109 68.263 9.324 1.00 58.06 172 ALA A N 1
ATOM 1411 C CA . ALA A 1 172 ? 19.184 69.395 9.421 1.00 58.06 172 ALA A CA 1
ATOM 1412 C C . ALA A 1 172 ? 19.298 70.348 8.214 1.00 58.06 172 ALA A C 1
ATOM 1414 O O . ALA A 1 172 ? 18.296 70.913 7.769 1.00 58.06 172 ALA A O 1
ATOM 1415 N N . ALA A 1 173 ? 20.503 70.498 7.653 1.00 58.62 173 ALA A N 1
ATOM 1416 C CA . ALA A 1 173 ? 20.743 71.303 6.457 1.00 58.62 173 ALA A CA 1
ATOM 1417 C C . ALA A 1 173 ? 20.189 70.633 5.186 1.00 58.62 173 ALA A C 1
ATOM 1419 O O . ALA A 1 173 ? 19.607 71.312 4.338 1.00 58.62 173 ALA A O 1
ATOM 1420 N N . ILE A 1 174 ? 20.306 69.306 5.079 1.00 61.09 174 ILE A N 1
ATOM 1421 C CA . ILE A 1 174 ? 19.751 68.521 3.967 1.00 61.09 174 ILE A CA 1
ATOM 1422 C C . ILE A 1 174 ? 18.218 68.539 4.006 1.00 61.09 174 ILE A C 1
ATOM 1424 O O . ILE A 1 174 ? 17.593 68.833 2.988 1.00 61.09 174 ILE A O 1
ATOM 1428 N N . ASN A 1 175 ? 17.604 68.344 5.178 1.00 57.69 175 ASN A N 1
ATOM 1429 C CA . ASN A 1 175 ? 16.145 68.410 5.309 1.00 57.69 175 ASN A CA 1
ATOM 1430 C C . ASN A 1 175 ? 15.588 69.809 5.002 1.00 57.69 175 ASN A C 1
ATOM 1432 O O . ASN A 1 175 ? 14.563 69.915 4.332 1.00 57.69 175 ASN A O 1
ATOM 1436 N N . ARG A 1 176 ? 16.274 70.895 5.396 1.00 58.53 176 ARG A N 1
ATOM 1437 C CA . ARG A 1 176 ? 15.874 72.257 4.988 1.00 58.53 176 ARG A CA 1
ATOM 1438 C C . ARG A 1 176 ? 15.970 72.474 3.480 1.00 58.53 176 ARG A C 1
ATOM 1440 O O . ARG A 1 176 ? 15.052 73.062 2.917 1.00 58.53 176 ARG A O 1
ATOM 1447 N N . ARG A 1 177 ? 17.027 71.975 2.823 1.00 59.62 177 ARG A N 1
ATOM 1448 C CA . ARG A 1 177 ? 17.161 72.073 1.360 1.00 59.62 177 ARG A CA 1
ATOM 1449 C C . ARG A 1 177 ? 16.061 71.308 0.640 1.00 59.62 177 ARG A C 1
ATOM 1451 O O . ARG A 1 177 ? 15.461 71.866 -0.262 1.00 59.62 177 ARG A O 1
ATOM 1458 N N . ILE A 1 178 ? 15.753 70.082 1.062 1.00 62.59 178 ILE A N 1
ATOM 1459 C CA . ILE A 1 178 ? 14.688 69.278 0.445 1.00 62.59 178 ILE A CA 1
ATOM 1460 C C . ILE A 1 178 ? 13.322 69.963 0.605 1.00 62.59 178 ILE A C 1
ATOM 1462 O O . ILE A 1 178 ? 12.567 70.039 -0.360 1.00 62.59 178 ILE A O 1
ATOM 1466 N N . ILE A 1 179 ? 13.024 70.527 1.781 1.00 59.50 179 ILE A N 1
ATOM 1467 C CA . ILE A 1 179 ? 11.770 71.262 2.014 1.00 59.50 179 ILE A CA 1
ATOM 1468 C C . ILE A 1 179 ? 11.700 72.542 1.162 1.00 59.50 179 ILE A C 1
ATOM 1470 O O . ILE A 1 179 ? 10.641 72.837 0.613 1.00 59.50 179 ILE A O 1
ATOM 1474 N N . GLN A 1 180 ? 12.808 73.273 0.986 1.00 57.84 180 GLN A N 1
ATOM 1475 C CA . GLN A 1 180 ? 12.859 74.433 0.085 1.00 57.84 180 GLN A CA 1
ATOM 1476 C C . GLN A 1 180 ? 12.649 74.044 -1.383 1.00 57.84 180 GLN A C 1
ATOM 1478 O O . GLN A 1 180 ? 11.844 74.678 -2.053 1.00 57.84 180 GLN A O 1
ATOM 1483 N N . THR A 1 181 ? 13.263 72.959 -1.862 1.00 60.28 181 THR A N 1
ATOM 1484 C CA . THR A 1 181 ? 13.061 72.486 -3.243 1.00 60.28 181 THR A CA 1
ATOM 1485 C C . THR A 1 181 ? 11.618 72.039 -3.502 1.00 60.28 181 THR A C 1
ATOM 1487 O O . THR A 1 181 ? 11.107 72.212 -4.606 1.00 60.28 181 THR A O 1
ATOM 1490 N N . ILE A 1 182 ? 10.938 71.484 -2.493 1.00 56.22 182 ILE A N 1
ATOM 1491 C CA . ILE A 1 182 ? 9.520 71.102 -2.591 1.00 56.22 182 ILE A CA 1
ATOM 1492 C C . ILE A 1 182 ? 8.609 72.341 -2.583 1.00 56.22 182 ILE A C 1
ATOM 1494 O O . ILE A 1 182 ? 7.630 72.377 -3.324 1.00 56.22 182 ILE A O 1
ATOM 1498 N N . LEU A 1 183 ? 8.927 73.365 -1.785 1.00 52.34 183 LEU A N 1
ATOM 1499 C CA . LEU A 1 183 ? 8.166 74.619 -1.748 1.00 52.34 183 LEU A CA 1
ATOM 1500 C C . LEU A 1 183 ? 8.344 75.454 -3.027 1.00 52.34 183 LEU A C 1
ATOM 1502 O O . LEU A 1 183 ? 7.364 76.008 -3.520 1.00 52.34 183 LEU A O 1
ATOM 1506 N N . ASP A 1 184 ? 9.551 75.493 -3.597 1.00 56.12 184 ASP A N 1
ATOM 1507 C CA . ASP A 1 184 ? 9.839 76.202 -4.852 1.00 56.12 184 ASP A CA 1
ATOM 1508 C C . ASP A 1 184 ? 9.265 75.477 -6.084 1.00 56.12 184 ASP A C 1
ATOM 1510 O O . ASP A 1 184 ? 8.944 76.116 -7.082 1.00 56.12 184 ASP A O 1
ATOM 1514 N N . GLY A 1 185 ? 9.078 74.154 -6.012 1.00 46.03 185 GLY A N 1
ATOM 1515 C CA . GLY A 1 185 ? 8.415 73.357 -7.052 1.00 46.03 185 GLY A CA 1
ATOM 1516 C C . GLY A 1 185 ? 6.880 73.403 -7.029 1.00 46.03 185 GLY A C 1
ATOM 1517 O O . GLY A 1 185 ? 6.252 72.840 -7.922 1.00 46.03 185 GLY A O 1
ATOM 1518 N N . CYS A 1 186 ? 6.277 74.051 -6.025 1.00 46.38 186 CYS A N 1
ATOM 1519 C CA . CYS A 1 186 ? 4.824 74.179 -5.849 1.00 46.38 186 CYS A CA 1
ATOM 1520 C C . CYS A 1 186 ? 4.286 75.595 -6.148 1.00 46.38 186 CYS A C 1
ATOM 1522 O O . CYS A 1 186 ? 3.161 75.909 -5.750 1.00 46.38 186 CYS A O 1
ATOM 1524 N N . ARG A 1 187 ? 5.061 76.451 -6.829 1.00 41.78 187 ARG A N 1
ATOM 1525 C CA . ARG A 1 187 ? 4.639 77.796 -7.251 1.00 41.78 187 ARG A CA 1
ATOM 1526 C C . ARG A 1 187 ? 4.415 77.899 -8.753 1.00 41.78 187 ARG A C 1
ATOM 1528 O O . ARG A 1 187 ? 5.228 77.325 -9.506 1.00 41.78 187 ARG A O 1
#

Organism: NCBI:txid96644

Secondary structure (DSSP, 8-state):
-EEETTS-EEEE----TTS-GGGEEEEETTEE----TT-TTEEEETTEEEESS--GGG-EEEEEEETTEEEEEEEEEEE-HHHHHHHHHHHHHHIIIIIHHHHHHHHHHHHHSPPP-------HHHHHHHHHHHHHHHHHHHHHHHHHHHGGGHHHHHHHHHHHHHHHHHHHHHHHHHHHHHHHTT-

InterPro domains:
  IPR007110 Immunoglobulin-like domain [PS50835] (1-80)
  IPR013151 Immunoglobulin-like beta-sandwich domain [PF00047] (3-67)
  IPR036179 Immunoglobulin-like domain superfamily [SSF48726] (3-73)

Radius of gyration: 36.3 Å; chains: 1; bounding box: 48×100×62 Å

Foldseek 3Di:
DEAEAQDKDKDFFDDDPPADLQQKWKDWQNHTDDQDPPPPQWGDDSGMTMGGRDDQVSFTKIFIDGNNHTRDIDGYGYDYPVVVVVVVVVVVCCCVVPVVVVVCCVVVCVVPPDPPPPPPPDDPVNVVVVVVVVVVVVVVVVVVVLCVVQPPCSVVVVVVVVCVVQNDVVVVVVVVVVVVVVVVVVD

Sequence (187 aa):
MLILEGQWLTLRCALKKDEDKNQTVWVVNGNTIEPNYYEWRIKAEADMFEVFPTVLDDAGIFECLYEDQLRGFANITIVTRWAAIWMGYQNYMTVMCVFLPLWVALLGSNFFAPPPKFKKKHGKWGDAYIEHRLNDNVSKAKESIARKKFGDDLEKQKEFLLRSQYGPAETAAINRRIIQTILDGCR